Protein AF-0000000082333348 (afdb_homodimer)

Structure (mmCIF, N/CA/C/O backbone):
data_AF-0000000082333348-model_v1
#
loop_
_entity.id
_entity.type
_entity.pdbx_description
1 polymer 'Cell division protein ZapA'
#
loop_
_atom_site.group_PDB
_atom_site.id
_atom_site.type_symbol
_atom_site.label_atom_id
_atom_site.label_alt_id
_atom_site.label_comp_id
_atom_site.label_asym_id
_atom_site.label_entity_id
_atom_site.label_seq_id
_atom_site.pdbx_PDB_ins_code
_atom_site.Cartn_x
_atom_site.Cartn_y
_atom_site.Cartn_z
_atom_site.occupancy
_atom_site.B_iso_or_equiv
_atom_site.auth_seq_id
_atom_site.auth_comp_id
_atom_site.auth_asym_id
_atom_site.auth_atom_id
_atom_site.pdbx_PDB_model_num
ATOM 1 N N . MET A 1 1 ? -25.328 -3.969 0.619 1 61.03 1 MET A N 1
ATOM 2 C CA . MET A 1 1 ? -25.422 -4.824 -0.561 1 61.03 1 MET A CA 1
ATOM 3 C C . MET A 1 1 ? -24.375 -5.926 -0.531 1 61.03 1 MET A C 1
ATOM 5 O O . MET A 1 1 ? -23.266 -5.711 -0.06 1 61.03 1 MET A O 1
ATOM 9 N N . SER A 1 2 ? -24.703 -7.27 -0.723 1 81.94 2 SER A N 1
ATOM 10 C CA . SER A 1 2 ? -23.922 -8.469 -0.435 1 81.94 2 SER A CA 1
ATOM 11 C C . SER A 1 2 ? -22.828 -8.68 -1.469 1 81.94 2 SER A C 1
ATOM 13 O O . SER A 1 2 ? -22.922 -8.188 -2.594 1 81.94 2 SER A O 1
ATOM 15 N N . ALA A 1 3 ? -21.719 -9.219 -1.169 1 86.88 3 ALA A N 1
ATOM 16 C CA . ALA A 1 3 ? -20.609 -9.539 -2.078 1 86.88 3 ALA A CA 1
ATOM 17 C C . ALA A 1 3 ? -21.094 -10.461 -3.201 1 86.88 3 ALA A C 1
ATOM 19 O O . ALA A 1 3 ? -21.906 -11.359 -2.975 1 86.88 3 ALA A O 1
ATOM 20 N N . GLN A 1 4 ? -20.875 -10.023 -4.465 1 91.19 4 GLN A N 1
ATOM 21 C CA . GLN A 1 4 ? -21.188 -10.828 -5.645 1 91.19 4 GLN A CA 1
ATOM 22 C C . GLN A 1 4 ? -19.922 -11.281 -6.355 1 91.19 4 GLN A C 1
ATOM 24 O O . GLN A 1 4 ? -18.906 -10.578 -6.34 1 91.19 4 GLN A O 1
ATOM 29 N N . PRO A 1 5 ? -20.094 -12.398 -7.016 1 93.56 5 PRO A N 1
ATOM 30 C CA . PRO A 1 5 ? -18.922 -12.891 -7.746 1 93.56 5 PRO A CA 1
ATOM 31 C C . PRO A 1 5 ? -18.594 -12.047 -8.977 1 93.56 5 PRO A C 1
ATOM 33 O O . PRO A 1 5 ? -19.5 -11.664 -9.727 1 93.56 5 PRO A O 1
ATOM 36 N N . VAL A 1 6 ? -17.375 -11.75 -9.18 1 94.94 6 VAL A N 1
ATOM 37 C CA . VAL A 1 6 ? -16.875 -11 -10.328 1 94.94 6 VAL A CA 1
ATOM 38 C C . VAL A 1 6 ? -15.758 -11.789 -11.016 1 94.94 6 VAL A C 1
ATOM 40 O O . VAL A 1 6 ? -14.805 -12.227 -10.367 1 94.94 6 VAL A O 1
ATOM 43 N N . ASP A 1 7 ? -15.875 -11.953 -12.328 1 94.56 7 ASP A N 1
ATOM 44 C CA . ASP A 1 7 ? -14.852 -12.633 -13.117 1 94.56 7 ASP A CA 1
ATOM 45 C C . ASP A 1 7 ? -13.828 -11.641 -13.656 1 94.56 7 ASP A C 1
ATOM 47 O O . ASP A 1 7 ? -14.188 -10.641 -14.289 1 94.56 7 ASP A O 1
ATOM 51 N N . LEU A 1 8 ? -12.547 -11.992 -13.453 1 95.69 8 LEU A N 1
ATOM 52 C CA . LEU A 1 8 ? -11.461 -11.133 -13.906 1 95.69 8 LEU A CA 1
ATOM 53 C C . LEU A 1 8 ? -10.453 -11.914 -14.75 1 95.69 8 LEU A C 1
ATOM 55 O O . LEU A 1 8 ? -10.273 -13.117 -14.547 1 95.69 8 LEU A O 1
ATOM 59 N N . GLN A 1 9 ? -9.945 -11.172 -15.727 1 95.88 9 GLN A N 1
ATOM 60 C CA . GLN A 1 9 ? -8.805 -11.672 -16.484 1 95.88 9 GLN A CA 1
ATOM 61 C C . GLN A 1 9 ? -7.547 -10.859 -16.156 1 95.88 9 GLN A C 1
ATOM 63 O O . GLN A 1 9 ? -7.477 -9.664 -16.453 1 95.88 9 GLN A O 1
ATOM 68 N N . ILE A 1 10 ? -6.613 -11.531 -15.625 1 97.12 10 ILE A N 1
ATOM 69 C CA . ILE A 1 10 ? -5.379 -10.844 -15.273 1 97.12 10 ILE A CA 1
ATOM 70 C C . ILE A 1 10 ? -4.18 -11.633 -15.789 1 97.12 10 ILE A C 1
ATOM 72 O O . ILE A 1 10 ? -3.975 -12.789 -15.398 1 97.12 10 ILE A O 1
ATOM 76 N N . PHE A 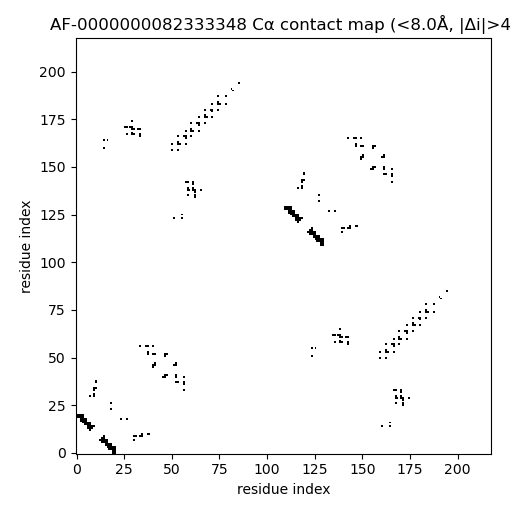1 11 ? -3.359 -11.008 -16.578 1 97.31 11 PHE A N 1
ATOM 77 C CA . PHE A 1 11 ? -2.125 -11.57 -17.109 1 97.31 11 PHE A CA 1
ATOM 78 C C . PHE A 1 11 ? -2.379 -12.945 -17.719 1 97.31 11 PHE A C 1
ATOM 80 O O . PHE A 1 11 ? -1.645 -13.898 -17.453 1 97.31 11 PHE A O 1
ATOM 87 N N . GLY A 1 12 ? -3.48 -13.031 -18.375 1 94.88 12 GLY A N 1
ATOM 88 C CA . GLY A 1 12 ? -3.838 -14.234 -19.109 1 94.88 12 GLY A CA 1
ATOM 89 C C . GLY A 1 12 ? -4.512 -15.281 -18.234 1 94.88 12 GLY A C 1
ATOM 90 O O . GLY A 1 12 ? -4.801 -16.391 -18.703 1 94.88 12 GLY A O 1
ATOM 91 N N . ARG A 1 13 ? -4.777 -14.883 -16.969 1 95.5 13 ARG A N 1
ATOM 92 C CA . ARG A 1 13 ? -5.434 -15.812 -16.062 1 95.5 13 ARG A CA 1
ATOM 93 C C . ARG A 1 13 ? -6.836 -15.328 -15.703 1 95.5 13 ARG A C 1
ATOM 95 O O . ARG A 1 13 ? -7.062 -14.133 -15.523 1 95.5 13 ARG A O 1
ATOM 102 N N . SER A 1 14 ? -7.699 -16.344 -15.578 1 94.81 14 SER A N 1
ATOM 103 C CA . SER A 1 14 ? -9.062 -16.031 -15.164 1 94.81 14 SER A CA 1
ATOM 104 C C . SER A 1 14 ? -9.25 -16.25 -13.664 1 94.81 14 SER A C 1
ATOM 106 O O . SER A 1 14 ? -8.906 -17.312 -13.141 1 94.81 14 SER A O 1
ATOM 108 N N . LEU A 1 15 ? -9.836 -15.234 -13.008 1 94.38 15 LEU A N 1
ATOM 109 C CA . LEU A 1 15 ? -10.07 -15.258 -11.57 1 94.38 15 LEU A CA 1
ATOM 110 C C . LEU A 1 15 ? -11.508 -14.867 -11.242 1 94.38 15 LEU A C 1
ATOM 112 O O . LEU A 1 15 ? -12.07 -13.977 -11.883 1 94.38 15 LEU A O 1
ATOM 116 N N . ARG A 1 16 ? -12.055 -15.555 -10.305 1 92.5 16 ARG A N 1
ATOM 117 C CA . ARG A 1 16 ? -13.359 -15.188 -9.773 1 92.5 16 ARG A CA 1
ATOM 118 C C . ARG A 1 16 ? -13.25 -14.695 -8.336 1 92.5 16 ARG A C 1
ATOM 120 O O . ARG A 1 16 ? -12.734 -15.414 -7.473 1 92.5 16 ARG A O 1
ATOM 127 N N . VAL A 1 17 ? -13.672 -13.492 -8.047 1 93.69 17 VAL A N 1
ATOM 128 C CA . VAL A 1 17 ? -13.539 -12.891 -6.727 1 93.69 17 VAL A CA 1
ATOM 129 C C . VAL A 1 17 ? -14.883 -12.305 -6.293 1 93.69 17 VAL A C 1
ATOM 131 O O . VAL A 1 17 ? -15.609 -11.734 -7.109 1 93.69 17 VAL A O 1
ATOM 134 N N . ASN A 1 18 ? -15.258 -12.492 -5.031 1 92.69 18 ASN A N 1
ATOM 135 C CA . ASN A 1 18 ? -16.453 -11.867 -4.488 1 92.69 18 ASN A CA 1
ATOM 136 C C . ASN A 1 18 ? -16.203 -10.422 -4.066 1 92.69 18 ASN A C 1
ATOM 138 O O . ASN A 1 18 ? -15.258 -10.141 -3.342 1 92.69 18 ASN A O 1
ATOM 142 N N . CYS A 1 19 ? -17.016 -9.508 -4.543 1 94 19 CYS A N 1
ATOM 143 C CA . CYS A 1 19 ? -16.812 -8.094 -4.266 1 94 19 CYS A CA 1
ATOM 144 C C . CYS A 1 19 ? -18.141 -7.363 -4.152 1 94 19 CYS A C 1
ATOM 146 O O . CYS A 1 19 ? -19.047 -7.582 -4.961 1 94 19 CYS A O 1
ATOM 148 N N . PRO A 1 20 ? -18.281 -6.566 -3.121 1 92.81 20 PRO A N 1
ATOM 149 C CA . PRO A 1 20 ? -19.469 -5.703 -3.096 1 92.81 20 PRO A CA 1
ATOM 150 C C . PRO A 1 20 ? -19.562 -4.789 -4.316 1 92.81 20 PRO A C 1
ATOM 152 O O . PRO A 1 20 ? -18.531 -4.316 -4.812 1 92.81 20 PRO A O 1
ATOM 155 N N . PRO A 1 21 ? -20.797 -4.512 -4.754 1 92.5 21 PRO A N 1
ATOM 156 C CA . PRO A 1 21 ? -20.969 -3.697 -5.957 1 92.5 21 PRO A CA 1
ATOM 157 C C . PRO A 1 21 ? -20.297 -2.33 -5.852 1 92.5 21 PRO A C 1
ATOM 159 O O . PRO A 1 21 ? -19.781 -1.817 -6.84 1 92.5 21 PRO A O 1
ATOM 162 N N . GLU A 1 22 ? -20.234 -1.805 -4.73 1 93.38 22 GLU A N 1
ATOM 163 C CA . GLU A 1 22 ? -19.688 -0.468 -4.531 1 93.38 22 GLU A CA 1
ATOM 164 C C . GLU A 1 22 ? -18.156 -0.477 -4.633 1 93.38 22 GLU A C 1
ATOM 166 O O . GLU A 1 22 ? -17.531 0.579 -4.75 1 93.38 22 GLU A O 1
ATOM 171 N N . GLN A 1 23 ? -17.531 -1.644 -4.637 1 93.5 23 GLN A N 1
ATOM 172 C CA . GLN A 1 23 ? -16.062 -1.754 -4.676 1 93.5 23 GLN A CA 1
ATOM 173 C C . GLN A 1 23 ? -15.594 -2.285 -6.023 1 93.5 23 GLN A C 1
ATOM 175 O O . GLN A 1 23 ? -14.398 -2.525 -6.211 1 93.5 23 GLN A O 1
ATOM 180 N N . GLN A 1 24 ? -16.453 -2.422 -6.926 1 94.38 24 GLN A N 1
ATOM 181 C CA . GLN A 1 24 ? -16.109 -3.049 -8.195 1 94.38 24 GLN A CA 1
ATOM 182 C C . GLN A 1 24 ? -15.109 -2.193 -8.977 1 94.38 24 GLN 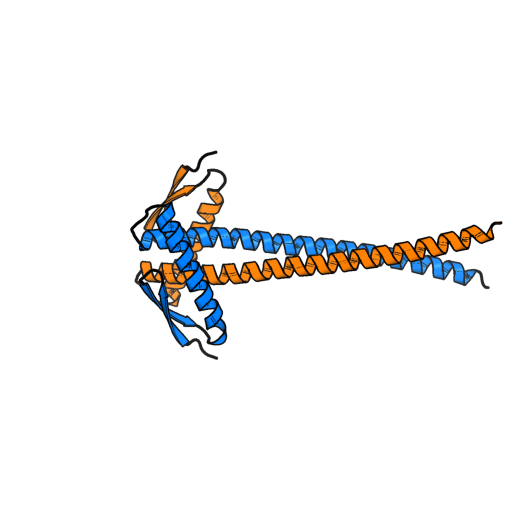A C 1
ATOM 184 O O . GLN A 1 24 ? -14.188 -2.721 -9.602 1 94.38 24 GLN A O 1
ATOM 189 N N . ASP A 1 25 ? -15.312 -0.914 -8.992 1 95.75 25 ASP A N 1
ATOM 190 C CA . ASP A 1 25 ? -14.375 -0.028 -9.68 1 95.75 25 ASP A CA 1
ATOM 191 C C . ASP A 1 25 ? -12.977 -0.132 -9.078 1 95.75 25 ASP A C 1
ATOM 193 O O . ASP A 1 25 ? -11.984 -0.182 -9.812 1 95.75 25 ASP A O 1
ATOM 197 N N . ALA A 1 26 ? -12.938 -0.138 -7.785 1 96.31 26 ALA A N 1
ATOM 198 C CA . ALA A 1 26 ? -11.656 -0.27 -7.09 1 96.31 26 ALA A CA 1
ATOM 199 C C . ALA A 1 26 ? -10.984 -1.598 -7.426 1 96.31 26 ALA A C 1
ATOM 201 O O . ALA A 1 26 ? -9.766 -1.655 -7.598 1 96.31 26 ALA A O 1
ATOM 202 N N . LEU A 1 27 ? -11.797 -2.588 -7.531 1 96.69 27 LEU A N 1
ATOM 203 C CA . LEU A 1 27 ? -11.281 -3.902 -7.902 1 96.69 27 LEU A CA 1
ATOM 204 C C . LEU A 1 27 ? -10.695 -3.879 -9.305 1 96.69 27 LEU A C 1
ATOM 206 O O . LEU A 1 27 ? -9.609 -4.426 -9.539 1 96.69 27 LEU A O 1
ATOM 210 N N . ASN A 1 28 ? -11.367 -3.277 -10.195 1 96.69 28 ASN A N 1
ATOM 211 C CA . ASN A 1 28 ? -10.883 -3.18 -11.57 1 96.69 28 ASN A CA 1
ATOM 212 C C . ASN A 1 28 ? -9.586 -2.389 -11.648 1 96.69 28 ASN A C 1
ATOM 214 O O . ASN A 1 28 ? -8.68 -2.748 -12.414 1 96.69 28 ASN A O 1
ATOM 218 N N . LEU A 1 29 ? -9.484 -1.391 -10.922 1 97.56 29 LEU A N 1
ATOM 219 C CA . LEU A 1 29 ? -8.266 -0.592 -10.883 1 97.56 29 LEU A CA 1
ATOM 220 C C . LEU A 1 29 ? -7.098 -1.407 -10.336 1 97.56 29 LEU A C 1
ATOM 222 O O . LEU A 1 29 ? -5.984 -1.326 -10.852 1 97.56 29 LEU A O 1
ATOM 226 N N . ALA A 1 30 ? -7.379 -2.141 -9.289 1 98.25 30 ALA A N 1
ATOM 227 C CA . ALA A 1 30 ? -6.359 -3.02 -8.719 1 98.25 30 ALA A CA 1
ATOM 228 C C . ALA A 1 30 ? -5.887 -4.047 -9.742 1 98.25 30 ALA A C 1
ATOM 230 O O . ALA A 1 30 ? -4.688 -4.32 -9.852 1 98.25 30 ALA A O 1
ATOM 231 N N . ALA A 1 31 ? -6.832 -4.574 -10.484 1 98.38 31 ALA A N 1
ATOM 232 C CA . ALA A 1 31 ? -6.512 -5.555 -11.523 1 98.38 31 ALA A CA 1
ATOM 233 C C . ALA A 1 31 ? -5.629 -4.941 -12.602 1 98.38 31 ALA A C 1
ATOM 235 O O . ALA A 1 31 ? -4.668 -5.566 -13.062 1 98.38 31 ALA A O 1
ATOM 236 N N . GLU A 1 32 ? -5.973 -3.791 -12.992 1 98.06 32 GLU A N 1
ATOM 237 C CA . GLU A 1 32 ? -5.184 -3.082 -13.992 1 98.06 32 GLU A CA 1
ATOM 238 C C . GLU A 1 32 ? -3.771 -2.803 -13.484 1 98.06 32 GLU A C 1
ATOM 240 O O . GLU A 1 32 ? -2.795 -2.984 -14.219 1 98.06 32 GLU A O 1
ATOM 245 N N . ASP A 1 33 ? -3.689 -2.365 -12.312 1 98.75 33 ASP A N 1
ATOM 246 C CA . ASP A 1 33 ? -2.389 -2.113 -11.703 1 98.75 33 ASP A CA 1
ATOM 247 C C . ASP A 1 33 ? -1.538 -3.381 -11.672 1 98.75 33 ASP A C 1
ATOM 249 O O . ASP A 1 33 ? -0.381 -3.369 -12.094 1 98.75 33 ASP A O 1
ATOM 253 N N . LEU A 1 34 ? -2.137 -4.43 -11.188 1 98.75 34 LEU A N 1
ATOM 254 C CA . LEU A 1 34 ? -1.419 -5.695 -11.102 1 98.75 34 LEU A CA 1
ATOM 255 C C . LEU A 1 34 ? -0.971 -6.164 -12.477 1 98.75 34 LEU A C 1
ATOM 257 O O . LEU A 1 34 ? 0.167 -6.605 -12.648 1 98.75 34 LEU A O 1
ATOM 261 N N . ASN A 1 35 ? -1.835 -6.062 -13.461 1 98.56 35 ASN A N 1
ATOM 262 C CA . ASN A 1 35 ? -1.491 -6.441 -14.828 1 98.56 35 ASN A CA 1
ATOM 263 C C . ASN A 1 35 ? -0.273 -5.676 -15.328 1 98.56 35 ASN A C 1
ATOM 265 O O . ASN A 1 35 ? 0.649 -6.27 -15.891 1 98.56 35 ASN A O 1
ATOM 269 N N . GLN A 1 36 ? -0.287 -4.426 -15.117 1 98.44 36 GLN A N 1
ATOM 270 C CA . GLN A 1 36 ? 0.818 -3.576 -15.547 1 98.44 36 GLN A CA 1
ATOM 271 C C . GLN A 1 36 ? 2.111 -3.949 -14.828 1 98.44 36 GLN A C 1
ATOM 273 O O . GLN A 1 36 ? 3.174 -4.023 -15.453 1 98.44 36 GLN A O 1
ATOM 278 N N . ARG A 1 37 ? 2.037 -4.18 -13.562 1 98.38 37 ARG A N 1
ATOM 279 C CA . ARG A 1 37 ? 3.203 -4.559 -12.773 1 98.38 37 ARG A CA 1
ATOM 280 C C . ARG A 1 37 ? 3.795 -5.875 -13.266 1 98.38 37 ARG A C 1
ATOM 282 O O . ARG A 1 37 ? 5.016 -6.02 -13.352 1 98.38 37 ARG A O 1
ATOM 289 N N . LEU A 1 38 ? 2.9 -6.77 -13.516 1 98.5 38 LEU A N 1
ATOM 290 C CA . LEU A 1 38 ? 3.363 -8.07 -13.992 1 98.5 38 LEU A CA 1
ATOM 291 C C . LEU A 1 38 ? 4.039 -7.938 -15.352 1 98.5 38 LEU A C 1
ATOM 293 O O . LEU A 1 38 ? 5.082 -8.555 -15.594 1 98.5 38 LEU A O 1
ATOM 297 N N . GLN A 1 39 ? 3.473 -7.16 -16.234 1 97.69 39 GLN A N 1
ATOM 298 C CA . GLN A 1 39 ? 4.07 -6.922 -17.547 1 97.69 39 GLN A CA 1
ATOM 299 C C . GLN A 1 39 ? 5.449 -6.285 -17.406 1 97.69 39 GLN A C 1
ATOM 301 O O . GLN A 1 39 ? 6.418 -6.754 -18.016 1 97.69 39 GLN A O 1
ATOM 306 N N . ASP A 1 40 ? 5.566 -5.277 -16.656 1 98 40 ASP A N 1
ATOM 307 C CA . ASP A 1 40 ? 6.836 -4.59 -16.438 1 98 40 ASP A CA 1
ATOM 308 C C . ASP A 1 40 ? 7.879 -5.531 -15.836 1 98 40 ASP A C 1
ATOM 310 O O . ASP A 1 40 ? 9.039 -5.531 -16.25 1 98 40 ASP A O 1
ATOM 314 N N . LEU A 1 41 ? 7.41 -6.234 -14.797 1 97.38 41 LEU A N 1
ATOM 315 C CA . LEU A 1 41 ? 8.297 -7.156 -14.094 1 97.38 41 LEU A CA 1
ATOM 316 C C . LEU A 1 41 ? 8.812 -8.234 -15.047 1 97.38 41 LEU A C 1
ATOM 318 O O . LEU A 1 41 ? 9.984 -8.617 -14.977 1 97.38 41 LEU A O 1
ATOM 322 N N . LYS A 1 42 ? 7.938 -8.75 -15.875 1 97 42 LYS A N 1
ATOM 323 C CA . LYS A 1 42 ? 8.336 -9.758 -16.859 1 97 42 LYS A CA 1
ATOM 324 C C . LYS A 1 42 ? 9.438 -9.234 -17.766 1 97 42 LYS A C 1
ATOM 326 O O . LYS A 1 42 ? 10.43 -9.922 -18.016 1 97 42 LYS A O 1
ATOM 331 N N . VAL A 1 43 ? 9.258 -8.031 -18.281 1 96.25 43 VAL A N 1
ATOM 332 C CA . VAL A 1 43 ? 10.219 -7.414 -19.188 1 96.25 43 VAL A CA 1
ATOM 333 C C . VAL A 1 43 ? 11.547 -7.195 -18.469 1 96.25 43 VAL A C 1
ATOM 335 O O . VAL A 1 43 ? 12.617 -7.488 -19.016 1 96.25 43 VAL A O 1
ATOM 338 N N . ARG A 1 44 ? 11.516 -6.816 -17.312 1 94.19 44 ARG A N 1
ATOM 339 C CA . ARG A 1 44 ? 12.703 -6.43 -16.562 1 94.19 44 ARG A CA 1
ATOM 340 C C . ARG A 1 44 ? 13.477 -7.66 -16.078 1 94.19 44 ARG A C 1
ATOM 342 O O . ARG A 1 44 ? 14.703 -7.652 -16.047 1 94.19 44 ARG A O 1
ATOM 349 N N . THR A 1 45 ? 12.812 -8.672 -15.656 1 92.56 45 THR A N 1
ATOM 350 C CA . THR A 1 45 ? 13.461 -9.789 -14.984 1 92.56 45 THR A CA 1
ATOM 351 C C . THR A 1 45 ? 13.609 -10.977 -15.922 1 92.56 45 THR A C 1
ATOM 353 O O . THR A 1 45 ? 14.398 -11.891 -15.664 1 92.56 45 THR A O 1
ATOM 356 N N . ARG A 1 46 ? 12.82 -11.109 -17.016 1 91.19 46 ARG A N 1
ATOM 357 C CA . ARG A 1 46 ? 12.781 -12.195 -17.984 1 91.19 46 ARG A CA 1
ATOM 358 C C . ARG A 1 46 ? 12.297 -13.492 -17.344 1 91.19 46 ARG A C 1
ATOM 360 O O . ARG A 1 46 ? 12.57 -14.586 -17.844 1 91.19 46 ARG A O 1
ATOM 367 N N . VAL A 1 47 ? 11.711 -13.32 -16.141 1 92.81 47 VAL A N 1
ATOM 368 C CA . VAL A 1 47 ? 11.047 -14.453 -15.508 1 92.81 47 VAL A CA 1
ATOM 369 C C . VAL A 1 47 ? 9.867 -14.906 -16.359 1 92.81 47 VAL A C 1
ATOM 371 O O . VAL A 1 47 ? 9.016 -14.094 -16.734 1 92.81 47 VAL A O 1
ATOM 374 N N . THR A 1 48 ? 9.828 -16.203 -16.641 1 91.19 48 THR A N 1
ATOM 375 C CA . THR A 1 48 ? 8.789 -16.688 -17.562 1 91.19 48 THR A CA 1
ATOM 376 C C . THR A 1 48 ? 7.723 -17.469 -16.797 1 91.19 48 THR A C 1
ATOM 378 O O . THR A 1 48 ? 6.574 -17.547 -17.234 1 91.19 48 THR A O 1
ATOM 381 N N . ASN A 1 49 ? 8.078 -18 -15.688 1 94.75 49 ASN A N 1
ATOM 382 C CA . ASN A 1 49 ? 7.105 -18.688 -14.852 1 94.75 49 ASN A CA 1
ATOM 383 C C . ASN A 1 49 ? 6.121 -17.719 -14.211 1 94.75 49 ASN A C 1
ATOM 385 O O . ASN A 1 49 ? 6.512 -16.875 -13.398 1 94.75 49 ASN A O 1
ATOM 389 N N . THR A 1 50 ? 4.879 -17.812 -14.547 1 96 50 THR A N 1
ATOM 390 C CA . THR A 1 50 ? 3.859 -16.859 -14.125 1 96 50 THR A CA 1
ATOM 391 C C . THR A 1 50 ? 3.688 -16.891 -12.609 1 96 50 THR A C 1
ATOM 393 O O . THR A 1 50 ? 3.547 -15.836 -11.977 1 96 50 THR A O 1
ATOM 396 N N . GLU A 1 51 ? 3.637 -18.078 -12.047 1 96.31 51 GLU A N 1
ATOM 397 C CA . GLU A 1 51 ? 3.494 -18.188 -10.602 1 96.31 51 GLU A CA 1
ATOM 398 C C . GLU A 1 51 ? 4.609 -17.438 -9.875 1 96.31 51 GLU A C 1
ATOM 400 O O . GLU A 1 51 ? 4.348 -16.688 -8.938 1 96.31 51 GLU A O 1
ATOM 405 N N . GLN A 1 52 ? 5.84 -17.672 -10.328 1 96.12 52 GLN A N 1
ATOM 406 C CA . GLN A 1 52 ? 6.977 -16.984 -9.734 1 96.12 52 GLN A CA 1
ATOM 407 C C . GLN A 1 52 ? 6.863 -15.469 -9.922 1 96.12 52 GLN A C 1
ATOM 409 O O . GLN A 1 52 ? 7.133 -14.695 -9.008 1 96.12 52 GLN A O 1
ATOM 414 N N . LEU A 1 53 ? 6.473 -15.102 -11.094 1 97.38 53 LEU A N 1
ATOM 415 C CA . LEU A 1 53 ? 6.32 -13.688 -11.43 1 97.38 53 LEU A CA 1
ATOM 416 C C . LEU A 1 53 ? 5.332 -13.008 -10.492 1 97.38 53 LEU A C 1
ATOM 418 O O . LEU A 1 53 ? 5.598 -11.914 -9.984 1 97.38 53 LEU A O 1
ATOM 422 N N . VAL A 1 54 ? 4.188 -13.617 -10.258 1 98.38 54 VAL A N 1
ATOM 423 C CA . VAL A 1 54 ? 3.152 -13 -9.438 1 98.38 54 VAL A CA 1
ATOM 424 C C . VAL A 1 54 ? 3.605 -12.961 -7.98 1 98.38 54 VAL A C 1
ATOM 426 O O . VAL A 1 54 ? 3.289 -12.016 -7.25 1 98.38 54 VAL A O 1
ATOM 429 N N . PHE A 1 55 ? 4.379 -13.93 -7.512 1 98.38 55 PHE A N 1
ATOM 430 C CA . PHE A 1 55 ? 4.945 -13.891 -6.168 1 98.38 55 PHE A CA 1
ATOM 431 C C . PHE A 1 55 ? 5.852 -12.672 -6.004 1 98.38 55 PHE A C 1
ATOM 433 O O . PHE A 1 55 ? 5.762 -11.961 -5 1 98.38 55 PHE A O 1
ATOM 440 N N . ILE A 1 56 ? 6.672 -12.469 -6.957 1 97.69 56 ILE A N 1
ATOM 441 C CA . ILE A 1 56 ? 7.613 -11.359 -6.883 1 97.69 56 ILE A CA 1
ATOM 442 C C . ILE A 1 56 ? 6.855 -10.031 -6.887 1 97.69 56 ILE A C 1
ATOM 444 O O . ILE A 1 56 ? 7.164 -9.125 -6.109 1 97.69 56 ILE A O 1
ATOM 448 N N . ALA A 1 57 ? 5.863 -9.938 -7.734 1 98.38 57 ALA A N 1
ATOM 449 C CA . ALA A 1 57 ? 5.047 -8.727 -7.773 1 98.38 57 ALA A CA 1
ATOM 450 C C . ALA A 1 57 ? 4.359 -8.492 -6.434 1 98.38 57 ALA A C 1
ATOM 452 O O . ALA A 1 57 ? 4.359 -7.367 -5.922 1 98.38 57 ALA A O 1
ATOM 453 N N . ALA A 1 58 ? 3.77 -9.523 -5.922 1 98.75 58 ALA A N 1
ATOM 454 C CA . ALA A 1 58 ? 3.074 -9.422 -4.641 1 98.75 58 ALA A CA 1
ATOM 455 C C . ALA A 1 58 ? 4.023 -8.977 -3.533 1 98.75 58 ALA A C 1
ATOM 457 O O . ALA A 1 58 ? 3.666 -8.141 -2.699 1 98.75 58 ALA A O 1
ATOM 458 N N . LEU A 1 59 ? 5.207 -9.531 -3.537 1 97.94 59 LEU A N 1
ATOM 459 C CA . LEU A 1 59 ? 6.23 -9.141 -2.576 1 97.94 59 LEU A CA 1
ATOM 460 C C . LEU A 1 59 ? 6.543 -7.652 -2.693 1 97.94 59 LEU A C 1
ATOM 462 O O . LEU A 1 59 ? 6.609 -6.945 -1.684 1 97.94 59 LEU A O 1
ATOM 466 N N . ASN A 1 60 ? 6.75 -7.238 -3.881 1 97.5 60 ASN A N 1
ATOM 467 C CA . ASN A 1 60 ? 7.047 -5.832 -4.137 1 97.5 60 ASN A CA 1
ATOM 468 C C . ASN A 1 60 ? 5.914 -4.926 -3.664 1 97.5 60 ASN A C 1
ATOM 470 O O . ASN A 1 60 ? 6.16 -3.873 -3.074 1 97.5 60 ASN A O 1
ATOM 474 N N . ILE A 1 61 ? 4.738 -5.363 -3.943 1 98.75 61 ILE A N 1
ATOM 475 C CA . ILE A 1 61 ? 3.584 -4.559 -3.557 1 98.75 61 ILE A CA 1
ATOM 476 C C . ILE A 1 61 ? 3.475 -4.508 -2.035 1 98.75 61 ILE A C 1
ATOM 478 O O . ILE A 1 61 ? 3.146 -3.467 -1.465 1 98.75 61 ILE A O 1
ATOM 482 N N . CYS A 1 62 ? 3.695 -5.617 -1.348 1 98.75 62 CYS A N 1
ATOM 483 C CA . CYS A 1 62 ? 3.742 -5.625 0.111 1 98.75 62 CYS A CA 1
ATOM 484 C C . CYS A 1 62 ? 4.754 -4.609 0.627 1 98.75 62 CYS A C 1
ATOM 486 O O . CYS A 1 62 ? 4.473 -3.873 1.575 1 98.75 62 CYS A O 1
ATOM 488 N N . HIS A 1 63 ? 5.883 -4.625 0.03 1 97.94 63 HIS A N 1
ATOM 489 C CA . HIS A 1 63 ? 6.93 -3.686 0.415 1 97.94 63 HIS A CA 1
ATOM 490 C C . HIS A 1 63 ? 6.473 -2.242 0.224 1 97.94 63 HIS A C 1
ATOM 492 O O . HIS A 1 63 ? 6.645 -1.41 1.117 1 97.94 63 HIS A O 1
ATOM 498 N N . GLU A 1 64 ? 5.914 -1.935 -0.889 1 98.12 64 GLU A N 1
ATOM 499 C CA . GLU A 1 64 ? 5.41 -0.597 -1.193 1 98.12 64 GLU A CA 1
ATOM 500 C C . GLU A 1 64 ? 4.309 -0.187 -0.22 1 98.12 64 GLU A C 1
ATOM 502 O O . GLU A 1 64 ? 4.262 0.963 0.223 1 98.12 64 GLU A O 1
ATOM 507 N N . LEU A 1 65 ? 3.428 -1.092 0.048 1 98.75 65 LEU A N 1
ATOM 508 C CA . LEU A 1 65 ? 2.35 -0.826 0.994 1 98.75 65 LEU A CA 1
ATOM 509 C C . LEU A 1 65 ? 2.906 -0.48 2.371 1 98.75 65 LEU A C 1
ATOM 511 O O . LEU A 1 65 ? 2.449 0.47 3.01 1 98.75 65 LEU A O 1
ATOM 515 N N . ALA A 1 66 ? 3.91 -1.255 2.822 1 98.19 66 ALA A N 1
ATOM 516 C CA . ALA A 1 66 ? 4.551 -0.984 4.105 1 98.19 66 ALA A CA 1
ATOM 517 C C . ALA A 1 66 ? 5.168 0.411 4.129 1 98.19 66 ALA A C 1
ATOM 519 O O . ALA A 1 66 ? 5.016 1.15 5.102 1 98.19 66 ALA A O 1
ATOM 520 N N . GLN A 1 67 ? 5.832 0.752 3.078 1 97.56 67 GLN A N 1
ATOM 521 C CA . GLN A 1 67 ? 6.438 2.074 2.977 1 97.56 67 GLN A CA 1
ATOM 522 C C . GLN A 1 67 ? 5.379 3.172 2.998 1 97.56 67 GLN A C 1
ATOM 524 O O . GLN A 1 67 ? 5.562 4.207 3.643 1 97.56 67 GLN A O 1
ATOM 529 N N . GLU A 1 68 ? 4.285 2.9 2.252 1 98.06 68 GLU A N 1
ATOM 530 C CA . GLU A 1 68 ? 3.215 3.891 2.191 1 98.06 68 GLU A CA 1
ATOM 531 C C . GLU A 1 68 ? 2.572 4.094 3.561 1 98.06 68 GLU A C 1
ATOM 533 O O . GLU A 1 68 ? 2.215 5.215 3.926 1 98.06 68 GLU A O 1
ATOM 538 N N . LYS A 1 69 ? 2.438 3.029 4.309 1 97.75 69 LYS A N 1
ATOM 539 C CA . LYS A 1 69 ? 1.88 3.113 5.656 1 97.75 69 LYS A CA 1
ATOM 540 C C . LYS A 1 69 ? 2.775 3.941 6.574 1 97.75 69 LYS A C 1
ATOM 542 O O . LYS A 1 69 ? 2.283 4.695 7.414 1 97.75 69 LYS A O 1
ATOM 547 N N . VAL A 1 70 ? 4.055 3.775 6.418 1 96.56 70 VAL A N 1
ATOM 548 C CA . VAL A 1 70 ? 5.004 4.57 7.188 1 96.56 70 VAL A CA 1
ATOM 549 C C . VAL A 1 70 ? 4.828 6.051 6.855 1 96.56 70 VAL A C 1
ATOM 551 O O . VAL A 1 70 ? 4.801 6.895 7.754 1 96.56 70 VAL A O 1
ATOM 554 N N . LYS A 1 71 ? 4.734 6.395 5.562 1 95.69 71 LYS A N 1
ATOM 555 C CA . LYS A 1 71 ? 4.516 7.773 5.133 1 95.69 71 LYS A CA 1
ATOM 556 C C . LYS A 1 71 ? 3.242 8.344 5.75 1 95.69 71 LYS A C 1
ATOM 558 O O . LYS A 1 71 ? 3.236 9.477 6.238 1 95.69 71 LYS A O 1
ATOM 563 N N . THR A 1 72 ? 2.207 7.547 5.637 1 95.81 72 THR A N 1
ATOM 564 C CA . THR A 1 72 ? 0.922 7.969 6.184 1 95.81 72 THR A CA 1
ATOM 565 C C . THR A 1 72 ? 1.043 8.281 7.672 1 95.81 72 THR A C 1
ATOM 567 O O . THR A 1 72 ? 0.524 9.289 8.141 1 95.81 72 THR A O 1
ATOM 570 N N . ARG A 1 73 ? 1.704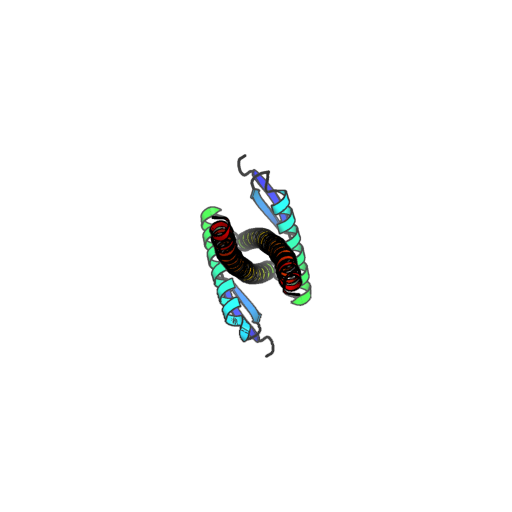 7.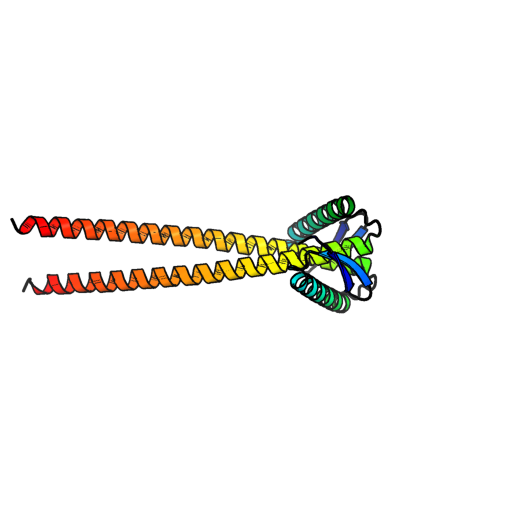426 8.398 1 94.81 73 ARG A N 1
ATOM 571 C CA . ARG A 1 73 ? 1.896 7.621 9.828 1 94.81 73 ARG A CA 1
ATOM 572 C C . ARG A 1 73 ? 2.734 8.867 10.102 1 94.81 73 ARG A C 1
ATOM 574 O O . ARG A 1 73 ? 2.438 9.633 11.023 1 94.81 73 ARG A O 1
ATOM 581 N N . ASP A 1 74 ? 3.771 9.047 9.336 1 94.62 74 ASP A N 1
ATOM 582 C CA . ASP A 1 74 ? 4.633 10.211 9.5 1 94.62 74 ASP A CA 1
ATOM 583 C C . ASP A 1 74 ? 3.855 11.508 9.258 1 94.62 74 ASP A C 1
ATOM 585 O O . ASP A 1 74 ? 4 12.469 10.016 1 94.62 74 ASP A O 1
ATOM 589 N N . TYR A 1 75 ?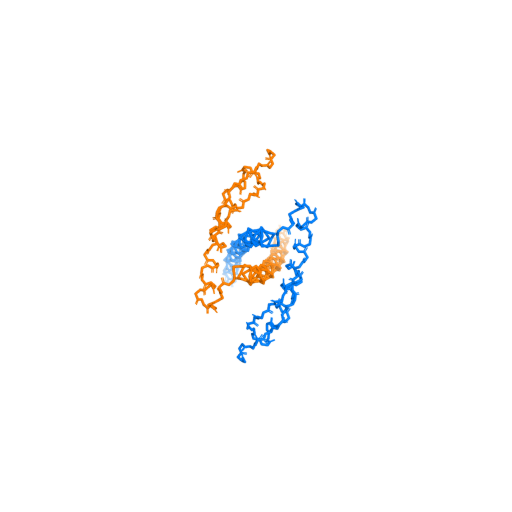 3.037 11.469 8.242 1 91.69 75 TYR A N 1
ATOM 590 C CA . TYR A 1 75 ? 2.242 12.656 7.941 1 91.69 75 TYR A CA 1
ATOM 591 C C . TYR A 1 75 ? 1.23 12.93 9.047 1 91.69 75 TYR A C 1
ATOM 593 O O . TYR A 1 75 ? 1.027 14.086 9.438 1 91.69 75 TYR A O 1
ATOM 601 N N . ALA A 1 76 ? 0.675 11.898 9.469 1 90.81 76 ALA A N 1
ATOM 602 C CA . ALA A 1 76 ? -0.293 12.047 10.555 1 90.81 76 ALA A CA 1
ATOM 603 C C . ALA A 1 76 ? 0.368 12.609 11.805 1 90.81 76 ALA A C 1
ATOM 605 O O . ALA A 1 76 ? -0.168 13.523 12.438 1 90.81 76 ALA A O 1
ATOM 606 N N . SER A 1 77 ? 1.491 12.141 12.18 1 93 77 SER A N 1
ATOM 607 C CA . SER A 1 77 ? 2.223 12.594 13.359 1 93 77 SER A CA 1
ATOM 608 C C . SER A 1 77 ? 2.666 14.047 13.211 1 93 77 SER A C 1
ATOM 610 O O . SER A 1 77 ? 2.551 14.828 14.156 1 93 77 SER A O 1
ATOM 612 N N . ASN A 1 78 ? 3.184 14.328 12.086 1 88.38 78 ASN A N 1
ATOM 613 C CA . ASN A 1 78 ? 3.607 15.695 11.828 1 88.38 78 ASN A CA 1
ATOM 614 C C . ASN A 1 78 ? 2.438 16.672 11.922 1 88.38 78 ASN A C 1
ATOM 616 O O . ASN A 1 78 ? 2.588 17.781 12.445 1 88.38 78 ASN A O 1
ATOM 620 N N . MET A 1 79 ? 1.353 16.297 11.359 1 86.25 79 MET A N 1
ATOM 621 C CA . MET A 1 79 ? 0.152 17.109 11.445 1 86.25 79 MET A CA 1
ATOM 622 C C . MET A 1 79 ? -0.252 17.344 12.891 1 86.25 79 MET A C 1
ATOM 624 O O . MET A 1 79 ? -0.598 18.469 13.273 1 86.25 79 MET A O 1
ATOM 628 N N . GLU A 1 80 ? -0.211 16.344 13.672 1 86.44 80 GLU A N 1
ATOM 629 C CA . GLU A 1 80 ? -0.548 16.453 15.086 1 86.44 80 GLU A CA 1
ATOM 630 C C . GLU A 1 80 ? 0.387 17.438 15.797 1 86.44 80 GLU A C 1
ATOM 632 O O . GLU A 1 80 ? -0.053 18.234 16.625 1 86.44 80 GLU A O 1
ATOM 637 N N . GLN A 1 81 ? 1.618 17.344 15.445 1 86.19 81 GLN A N 1
ATOM 638 C CA . GLN A 1 81 ? 2.605 18.234 16.047 1 86.19 81 GLN A CA 1
ATOM 639 C C . GLN A 1 81 ? 2.357 19.672 15.656 1 86.19 81 GLN A C 1
ATOM 641 O O . GLN A 1 81 ? 2.443 20.578 16.484 1 86.19 81 GLN A O 1
ATOM 646 N N . ARG A 1 82 ? 2.088 19.875 14.445 1 80.19 82 ARG A N 1
ATOM 647 C CA . ARG A 1 82 ? 1.844 21.234 13.961 1 80.19 82 ARG A CA 1
ATOM 648 C C . ARG A 1 82 ? 0.571 21.812 14.57 1 80.19 82 ARG A C 1
ATOM 650 O O . ARG A 1 82 ? 0.521 23 14.898 1 80.19 82 ARG A O 1
ATOM 657 N N . ILE A 1 83 ? -0.427 20.984 14.68 1 82.19 83 ILE A N 1
ATOM 658 C CA . ILE A 1 83 ? -1.683 21.406 15.297 1 82.19 83 ILE A CA 1
ATOM 659 C C . ILE A 1 83 ? -1.439 21.797 16.75 1 82.19 83 ILE A C 1
ATOM 661 O O . ILE A 1 83 ? -1.95 22.812 17.219 1 82.19 83 ILE A O 1
ATOM 665 N N . ARG A 1 84 ? -0.685 21.062 17.391 1 84.5 84 ARG A N 1
ATOM 666 C CA . ARG A 1 84 ? -0.362 21.375 18.781 1 84.5 84 ARG A CA 1
ATOM 667 C C . ARG A 1 84 ? 0.393 22.688 18.891 1 84.5 84 ARG A C 1
ATOM 669 O O . ARG A 1 84 ? 0.112 23.5 19.781 1 84.5 84 ARG A O 1
ATOM 676 N N . MET A 1 85 ? 1.295 22.859 18.031 1 77.88 85 MET A N 1
ATOM 677 C CA . MET A 1 85 ? 2.057 24.109 18.031 1 77.88 85 MET A CA 1
ATOM 678 C C . MET A 1 85 ? 1.144 25.297 17.781 1 77.88 85 MET A C 1
ATOM 680 O O . MET A 1 85 ? 1.281 26.344 18.438 1 77.88 85 MET A O 1
ATOM 684 N N . LEU A 1 86 ? 0.248 25.141 16.844 1 75.38 86 LEU A N 1
ATOM 685 C CA . LEU A 1 86 ? -0.71 26.203 16.531 1 75.38 86 LEU A CA 1
ATOM 686 C C . LEU A 1 86 ? -1.602 26.484 17.734 1 75.38 86 LEU A C 1
ATOM 688 O O . LEU A 1 86 ? -1.858 27.641 18.062 1 75.38 86 LEU A O 1
ATOM 692 N N . GLN A 1 87 ? -2.102 25.438 18.297 1 78.38 87 GLN A N 1
ATOM 693 C CA . GLN A 1 87 ? -2.941 25.578 19.469 1 78.38 87 GLN A CA 1
ATOM 694 C C . GLN A 1 87 ? -2.205 26.328 20.594 1 78.38 87 GLN A C 1
ATOM 696 O O . GLN A 1 87 ? -2.771 27.219 21.234 1 78.38 87 GLN A O 1
ATOM 701 N N . GLN A 1 88 ? -0.927 26 20.781 1 80.12 88 GLN A N 1
ATOM 702 C CA . GLN A 1 88 ? -0.118 26.656 21.797 1 80.12 88 GLN A CA 1
ATOM 703 C C . GLN A 1 88 ? 0.11 28.125 21.469 1 80.12 88 GLN A C 1
ATOM 705 O O . GLN A 1 88 ? 0.066 28.984 22.359 1 80.12 88 GLN A O 1
ATOM 710 N N . THR A 1 89 ? 0.363 28.391 20.234 1 72.88 89 THR A N 1
ATOM 711 C CA . THR A 1 89 ? 0.591 29.766 19.797 1 72.88 89 THR A CA 1
ATOM 712 C C . THR A 1 89 ? -0.665 30.609 20 1 72.88 89 THR A C 1
ATOM 714 O O . THR A 1 89 ? -0.586 31.75 20.453 1 72.88 89 THR A O 1
ATOM 717 N N . ILE A 1 90 ? -1.79 29.984 19.641 1 72.19 90 ILE A N 1
ATOM 718 C CA . ILE A 1 90 ? -3.076 30.656 19.781 1 72.19 90 ILE A CA 1
ATOM 719 C C . ILE A 1 90 ? -3.361 30.906 21.266 1 72.19 90 ILE A C 1
ATOM 721 O O . ILE A 1 90 ? -3.793 32 21.641 1 72.19 90 ILE A O 1
ATOM 725 N N . GLU A 1 91 ? -3.146 29.906 22.047 1 76.62 91 GLU A N 1
ATOM 726 C CA . GLU A 1 91 ? -3.355 30.047 23.484 1 76.62 91 GLU A CA 1
ATOM 727 C C . GLU A 1 91 ? -2.473 31.141 24.078 1 76.62 91 GLU A C 1
ATOM 729 O O . GLU A 1 91 ? -2.936 31.938 24.891 1 76.62 91 GLU A O 1
ATOM 734 N N . GLN A 1 92 ? -1.259 31.25 23.719 1 74.5 92 GLN A N 1
ATOM 735 C CA . GLN A 1 92 ? -0.323 32.25 24.188 1 74.5 92 GLN A CA 1
ATOM 736 C C . GLN A 1 92 ? -0.751 33.656 23.75 1 74.5 92 GLN A C 1
ATOM 738 O O . GLN A 1 92 ? -0.661 34.625 24.516 1 74.5 92 GLN A O 1
ATOM 743 N N . ALA A 1 93 ? -1.171 33.75 22.484 1 68.5 93 ALA A N 1
ATOM 744 C CA . ALA A 1 93 ? -1.621 35.031 21.969 1 68.5 93 ALA A CA 1
ATOM 745 C C . ALA A 1 93 ? -2.857 35.5 22.719 1 68.5 93 ALA A C 1
ATOM 747 O O . ALA A 1 93 ? -2.984 36.719 23.016 1 68.5 93 ALA A O 1
ATOM 748 N N . LEU A 1 94 ? -3.766 34.562 22.984 1 70.5 94 LEU A N 1
ATOM 749 C CA . LEU A 1 94 ? -4.996 34.906 23.688 1 70.5 94 LEU A CA 1
ATOM 750 C C . LEU A 1 94 ? -4.703 35.312 25.125 1 70.5 94 LEU A C 1
ATOM 752 O O . LEU A 1 94 ? -5.332 36.25 25.641 1 70.5 94 LEU A O 1
ATOM 756 N N . LEU A 1 95 ? -3.76 34.781 25.766 1 73.94 95 LEU A N 1
ATOM 757 C CA . LEU A 1 95 ? -3.354 35.125 27.125 1 73.94 95 LEU A CA 1
ATOM 758 C C . LEU A 1 95 ? -2.717 36.531 27.156 1 73.94 95 LEU A C 1
ATOM 760 O O . LEU A 1 95 ? -2.965 37.312 28.062 1 73.94 95 LEU A O 1
ATOM 764 N N . GLU A 1 96 ? -1.994 36.906 26.156 1 69.88 96 GLU A N 1
ATOM 765 C CA . GLU A 1 96 ? -1.331 38.188 26.078 1 69.88 96 GLU A CA 1
ATOM 766 C C . GLU A 1 96 ? -2.334 39.312 25.781 1 69.88 96 GLU A C 1
ATOM 768 O O . GLU A 1 96 ? -2.205 40.406 26.312 1 69.88 96 GLU A O 1
ATOM 773 N N . GLN A 1 97 ? -3.281 38.969 24.906 1 64.44 97 GLN A N 1
ATOM 774 C CA . GLN A 1 97 ? -4.324 39.969 24.625 1 64.44 97 GLN A CA 1
ATOM 775 C C . GLN A 1 97 ? -5.227 40.188 25.844 1 64.44 97 GLN A C 1
ATOM 777 O O . GLN A 1 97 ? -5.664 41.281 26.094 1 64.44 97 GLN A O 1
ATOM 782 N N . GLY A 1 98 ? -5.711 39.094 26.422 1 60.59 98 GLY A N 1
ATOM 783 C CA . GLY A 1 98 ? -6.473 39.281 27.656 1 60.59 98 GLY A CA 1
ATOM 784 C C . GLY A 1 98 ? -5.742 40.094 28.703 1 60.59 98 GLY A C 1
ATOM 785 O O . GLY A 1 98 ? -6.367 40.844 29.453 1 60.59 98 GLY A O 1
ATOM 786 N N . ARG A 1 99 ? -4.422 40.125 28.859 1 60.69 99 ARG A N 1
ATOM 787 C CA . ARG A 1 99 ? -3.629 40.906 29.797 1 60.69 99 ARG A CA 1
ATOM 788 C C . ARG A 1 99 ? -3.643 42.375 29.422 1 60.69 99 ARG A C 1
ATOM 790 O O . ARG A 1 99 ? -3.668 43.25 30.297 1 60.69 99 ARG A O 1
ATOM 797 N N . ILE A 1 100 ? -3.686 42.719 28.234 1 52.22 100 ILE A N 1
ATOM 798 C CA . ILE A 1 100 ? -3.711 44.094 27.766 1 52.22 100 ILE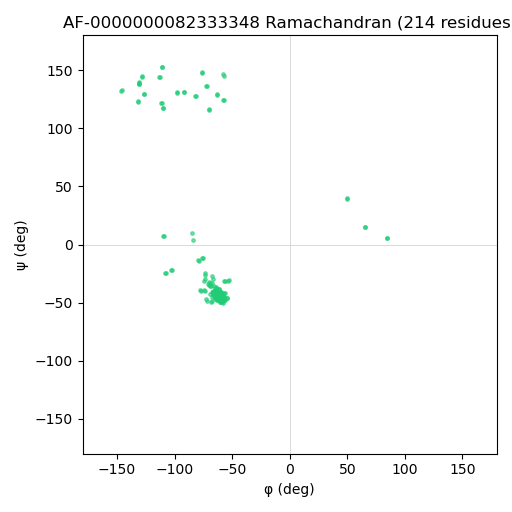 A CA 1
ATOM 799 C C . ILE A 1 100 ? -5.078 44.719 28.062 1 52.22 100 ILE A C 1
ATOM 801 O O . ILE A 1 100 ? -5.172 45.844 28.516 1 52.22 100 ILE A O 1
ATOM 805 N N . THR A 1 101 ? -6.098 44 27.703 1 56.91 101 THR A N 1
ATOM 806 C CA . THR A 1 101 ? -7.438 44.531 27.969 1 56.91 101 THR A CA 1
ATOM 807 C C . THR A 1 101 ? -7.656 44.75 29.453 1 56.91 101 THR A C 1
ATOM 809 O O . THR A 1 101 ? -8.336 45.688 29.859 1 56.91 101 THR A O 1
ATOM 812 N N . GLU A 1 102 ? -7.215 43.875 30.297 1 56.62 102 GLU A N 1
ATOM 813 C CA . GLU A 1 102 ? -7.34 44.094 31.719 1 56.62 102 GLU A CA 1
ATOM 814 C C . GLU A 1 102 ? -6.523 45.312 32.156 1 56.62 102 GLU A C 1
ATOM 816 O O . GLU A 1 102 ? -6.945 46.062 33.031 1 56.62 102 GLU A O 1
ATOM 821 N N . ARG A 1 103 ? -5.406 45.531 31.625 1 56.94 103 ARG A N 1
ATOM 822 C CA . ARG A 1 103 ? -4.602 46.688 32 1 56.94 103 ARG A CA 1
ATOM 823 C C . ARG A 1 103 ? -5.262 48 31.516 1 56.94 103 ARG A C 1
ATOM 825 O O . ARG A 1 103 ? -5.195 49 32.188 1 56.94 103 ARG A O 1
ATOM 832 N N . THR A 1 104 ? -5.738 48.031 30.422 1 51.44 104 THR A N 1
ATOM 833 C CA . THR A 1 104 ? -6.348 49.281 29.922 1 51.44 104 THR A CA 1
ATOM 834 C C . THR A 1 104 ? -7.699 49.531 30.594 1 51.44 104 THR A C 1
ATOM 836 O O . THR A 1 104 ? -8.203 50.656 30.594 1 51.44 104 THR A O 1
ATOM 839 N N . GLY A 1 105 ? -8.359 48.594 30.922 1 52.38 105 GLY A N 1
ATOM 840 C CA . GLY A 1 105 ? -9.617 48.812 31.625 1 52.38 105 GLY A CA 1
ATOM 841 C C . GLY A 1 105 ? -9.43 49.406 33 1 52.38 105 GLY A C 1
ATOM 842 O O . GLY A 1 105 ? -10.391 49.844 33.625 1 52.38 105 GLY A O 1
ATOM 843 N N . THR A 1 106 ? -8.352 49.125 33.594 1 51.19 106 THR A N 1
ATOM 844 C CA . THR A 1 106 ? -8.211 49.656 34.938 1 51.19 106 THR A CA 1
ATOM 845 C C . THR A 1 106 ? -7.941 51.156 34.906 1 51.19 106 THR A C 1
ATOM 847 O O . THR A 1 106 ? -8.133 51.875 35.875 1 51.19 106 THR A O 1
ATOM 850 N N . ASN A 1 107 ? -7.398 51.656 33.844 1 49.5 107 ASN A N 1
ATOM 851 C CA . ASN A 1 107 ? -7.039 53.062 34.031 1 49.5 107 ASN A CA 1
ATOM 852 C C . ASN A 1 107 ? -8.25 53.969 33.875 1 49.5 107 ASN A C 1
ATOM 854 O O . ASN A 1 107 ? -8.133 55.188 33.938 1 49.5 107 ASN A O 1
ATOM 858 N N . PHE A 1 108 ? -9.344 53.531 33.375 1 50.66 108 PHE A N 1
ATOM 859 C CA . PHE A 1 108 ? -10.414 54.5 33.281 1 50.66 108 PHE A CA 1
ATOM 860 C C . PHE A 1 108 ? -11.164 54.594 34.625 1 50.66 108 PHE A C 1
ATOM 862 O O . PHE A 1 108 ? -12.164 55.312 34.719 1 50.66 108 PHE A O 1
ATOM 869 N N . GLU A 1 109 ? -10.758 53.906 35.688 1 39.28 109 GLU A N 1
ATOM 870 C CA . GLU A 1 109 ? -11.375 54.562 36.844 1 39.28 109 GLU A CA 1
ATOM 871 C C . GLU A 1 109 ? -10.555 55.75 37.312 1 39.28 109 GLU A C 1
ATOM 873 O O . GLU A 1 109 ? -9.32 55.719 37.25 1 39.28 109 GLU A O 1
ATOM 878 N N . MET B 1 1 ? 25.859 0.4 -2.74 1 61.06 1 MET B N 1
ATOM 879 C CA . MET B 1 1 ? 26.094 -1.04 -2.682 1 61.06 1 MET B CA 1
ATOM 880 C C . MET B 1 1 ? 25.141 -1.783 -3.607 1 61.06 1 MET B C 1
ATOM 882 O O . MET B 1 1 ? 23.984 -1.382 -3.766 1 61.06 1 MET B O 1
ATOM 886 N N . SER B 1 2 ? 25.578 -2.729 -4.531 1 81.88 2 SER B N 1
ATOM 887 C CA . SER B 1 2 ? 24.891 -3.291 -5.688 1 81.88 2 SER B CA 1
ATOM 888 C C . SER B 1 2 ? 23.844 -4.324 -5.262 1 81.88 2 SER B C 1
ATOM 890 O O . SER B 1 2 ? 23.969 -4.914 -4.184 1 81.88 2 SER B O 1
ATOM 892 N N . ALA B 1 3 ? 22.781 -4.512 -5.91 1 87.06 3 ALA B N 1
ATOM 893 C CA . ALA B 1 3 ? 21.75 -5.52 -5.648 1 87.06 3 ALA B CA 1
ATOM 894 C C . ALA B 1 3 ? 22.344 -6.926 -5.684 1 87.06 3 ALA B C 1
ATOM 896 O O . ALA B 1 3 ? 23.219 -7.219 -6.504 1 87.06 3 ALA B O 1
ATOM 897 N N . GLN B 1 4 ? 22.156 -7.688 -4.594 1 91.25 4 GLN B N 1
ATOM 898 C CA . GLN B 1 4 ? 22.594 -9.078 -4.5 1 91.25 4 GLN B CA 1
ATOM 899 C C . GLN B 1 4 ? 21.406 -10.031 -4.484 1 91.25 4 GLN B C 1
ATOM 901 O O . GLN B 1 4 ? 20.344 -9.68 -3.984 1 91.25 4 GLN B O 1
ATOM 906 N N . PRO B 1 5 ? 21.703 -11.219 -4.961 1 93.56 5 PRO B N 1
ATOM 907 C CA . PRO B 1 5 ? 20.609 -12.195 -4.957 1 93.56 5 PRO B CA 1
ATOM 908 C C . PRO B 1 5 ? 20.281 -12.695 -3.553 1 93.56 5 PRO B C 1
ATOM 910 O O . PRO B 1 5 ? 21.172 -12.977 -2.76 1 93.56 5 PRO B O 1
ATOM 913 N N . VAL B 1 6 ? 19.031 -12.789 -3.254 1 95 6 VAL B N 1
ATOM 914 C CA . VAL B 1 6 ? 18.516 -13.289 -1.983 1 95 6 VAL B CA 1
ATOM 915 C C . VAL B 1 6 ? 17.516 -14.406 -2.24 1 95 6 VAL B C 1
ATOM 917 O O . VAL B 1 6 ? 16.578 -14.234 -3.021 1 95 6 VAL B O 1
ATOM 920 N N . ASP B 1 7 ? 17.703 -15.531 -1.559 1 94.69 7 ASP B N 1
ATOM 921 C CA . ASP B 1 7 ? 16.781 -16.656 -1.667 1 94.69 7 ASP B CA 1
ATOM 922 C C . ASP B 1 7 ? 15.688 -16.578 -0.594 1 94.69 7 ASP B C 1
ATOM 924 O O . ASP B 1 7 ? 15.992 -16.453 0.595 1 94.69 7 ASP B O 1
ATOM 928 N N . LEU B 1 8 ? 14.438 -16.75 -1.062 1 95.69 8 LEU B N 1
ATOM 929 C CA . LEU B 1 8 ? 13.305 -16.672 -0.15 1 95.69 8 LEU B CA 1
ATOM 930 C C . LEU B 1 8 ? 12.406 -17.906 -0.304 1 95.69 8 LEU B C 1
ATOM 932 O O . LEU B 1 8 ? 12.32 -18.484 -1.389 1 95.69 8 LEU B O 1
ATOM 936 N N . GLN B 1 9 ? 11.883 -18.281 0.867 1 95.94 9 GLN B N 1
ATOM 937 C CA . GLN B 1 9 ? 10.82 -19.281 0.881 1 95.94 9 GLN B CA 1
ATOM 938 C C . GLN B 1 9 ? 9.484 -18.656 1.286 1 95.94 9 GLN B C 1
ATOM 940 O O . GLN B 1 9 ? 9.336 -18.172 2.414 1 95.94 9 GLN B O 1
ATOM 945 N N . ILE B 1 10 ? 8.594 -18.719 0.391 1 97.12 10 ILE B N 1
ATOM 946 C CA . ILE B 1 10 ? 7.285 -18.125 0.675 1 97.12 10 ILE B CA 1
ATOM 947 C C . ILE B 1 10 ? 6.184 -19.109 0.303 1 97.12 10 ILE B C 1
ATOM 949 O O . ILE B 1 10 ? 6.055 -19.5 -0.86 1 97.12 10 ILE B O 1
ATOM 953 N N . PHE B 1 11 ? 5.348 -19.438 1.261 1 97.31 11 PHE B N 1
ATOM 954 C CA . PHE B 1 11 ? 4.188 -20.312 1.073 1 97.31 11 PHE B CA 1
ATOM 955 C C . PHE B 1 11 ? 4.582 -21.594 0.359 1 97.31 11 PHE B C 1
ATOM 957 O O . PHE B 1 11 ? 3.922 -22.016 -0.595 1 97.31 11 PHE B O 1
ATOM 964 N N . GLY B 1 12 ? 5.719 -22.078 0.73 1 94.75 12 GLY B N 1
ATOM 965 C CA . GLY B 1 12 ? 6.207 -23.344 0.221 1 94.75 12 GLY B CA 1
ATOM 966 C C . GLY B 1 12 ? 6.93 -23.219 -1.108 1 94.75 12 GLY B C 1
ATOM 967 O O . GLY B 1 12 ? 7.332 -24.219 -1.701 1 94.75 12 GLY B O 1
ATOM 968 N N . ARG B 1 13 ? 7.105 -21.938 -1.534 1 95.5 13 ARG B N 1
ATOM 969 C CA . ARG B 1 13 ? 7.793 -21.719 -2.799 1 95.5 13 ARG B CA 1
ATOM 970 C C . ARG B 1 13 ? 9.133 -21.031 -2.576 1 95.5 13 ARG B C 1
ATOM 972 O O . ARG B 1 13 ? 9.25 -20.141 -1.724 1 95.5 13 ARG B O 1
ATOM 979 N N . SER B 1 14 ? 10.086 -21.453 -3.42 1 94.88 14 SER B N 1
ATOM 980 C CA . SER B 1 14 ? 11.406 -20.828 -3.369 1 94.88 14 SER B CA 1
ATOM 981 C C . SER B 1 14 ? 11.547 -19.75 -4.441 1 94.88 14 SER B C 1
ATOM 983 O O . SER B 1 14 ? 11.266 -20 -5.617 1 94.88 14 SER B O 1
ATOM 985 N N . LEU B 1 15 ? 12.008 -18.562 -4.016 1 94.44 15 LEU B N 1
ATOM 986 C CA . LEU B 1 15 ? 12.172 -1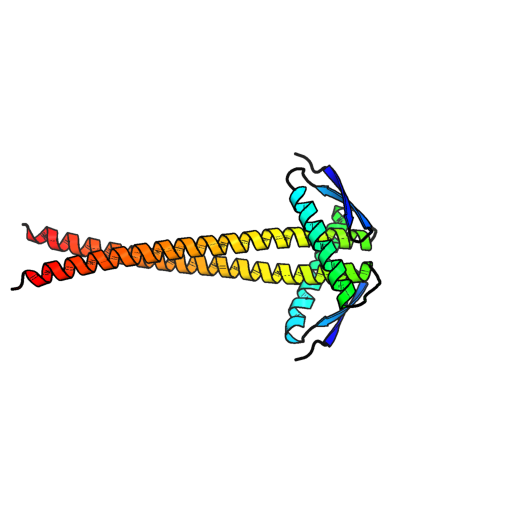7.422 -4.898 1 94.44 15 LEU B CA 1
ATOM 987 C C . LEU B 1 15 ? 13.555 -16.797 -4.727 1 94.44 15 LEU B C 1
ATOM 989 O O . LEU B 1 15 ? 14.07 -16.719 -3.611 1 94.44 15 LEU B O 1
ATOM 993 N N . ARG B 1 16 ? 14.117 -16.438 -5.816 1 92.75 16 ARG B N 1
ATOM 994 C CA . ARG B 1 16 ? 15.367 -15.672 -5.789 1 92.75 16 ARG B CA 1
ATOM 995 C C . ARG B 1 16 ? 15.148 -14.242 -6.273 1 92.75 16 ARG B C 1
ATOM 997 O O . ARG B 1 16 ? 14.664 -14.031 -7.387 1 92.75 16 ARG B O 1
ATOM 1004 N N . VAL B 1 17 ? 15.461 -13.258 -5.465 1 93.75 17 VAL B N 1
ATOM 1005 C CA . VAL B 1 17 ? 15.219 -11.852 -5.793 1 93.75 17 VAL B CA 1
ATOM 1006 C C . VAL B 1 17 ? 16.484 -11.039 -5.535 1 93.75 17 VAL B C 1
ATOM 1008 O O . VAL B 1 17 ? 17.203 -11.281 -4.562 1 93.75 17 VAL B O 1
ATOM 1011 N N . ASN B 1 18 ? 16.812 -10.117 -6.434 1 92.75 18 ASN B N 1
ATOM 1012 C CA . ASN B 1 18 ? 17.938 -9.211 -6.223 1 92.75 18 ASN B CA 1
ATOM 1013 C C . ASN B 1 18 ? 17.547 -8.031 -5.34 1 92.75 18 ASN B C 1
ATOM 1015 O O . ASN B 1 18 ? 16.531 -7.363 -5.594 1 92.75 18 ASN B O 1
ATOM 1019 N N . CYS B 1 19 ? 18.281 -7.77 -4.289 1 94.06 19 CYS B N 1
ATOM 1020 C CA . CYS B 1 19 ? 17.938 -6.719 -3.338 1 94.06 19 CYS B CA 1
ATOM 1021 C C . CYS B 1 19 ? 19.203 -6.074 -2.771 1 94.06 19 CYS B C 1
ATOM 1023 O O . CYS B 1 19 ? 20.156 -6.766 -2.42 1 94.06 19 CYS B O 1
ATOM 1025 N N . PRO B 1 20 ? 19.234 -4.758 -2.756 1 92.81 20 PRO B N 1
ATOM 1026 C CA . PRO B 1 20 ? 20.328 -4.113 -2.037 1 92.81 20 PRO B CA 1
ATOM 1027 C C . PRO B 1 20 ? 20.406 -4.535 -0.57 1 92.81 20 PRO B C 1
ATOM 1029 O O . PRO B 1 20 ? 19.375 -4.742 0.067 1 92.81 20 PRO B O 1
ATOM 1032 N N . PRO B 1 21 ? 21.625 -4.625 -0.044 1 92.62 21 PRO B N 1
ATOM 1033 C CA . PRO B 1 21 ? 21.797 -5.082 1.337 1 92.62 21 PRO B CA 1
ATOM 1034 C C . PRO B 1 21 ? 21.016 -4.242 2.34 1 92.62 21 PRO B C 1
ATOM 1036 O O . PRO B 1 21 ? 20.5 -4.773 3.324 1 92.62 21 PRO B O 1
ATOM 1039 N N . GLU B 1 22 ? 20.844 -3.039 2.08 1 93.5 22 GLU B N 1
ATOM 1040 C CA . GLU B 1 22 ? 20.172 -2.133 3.008 1 93.5 22 GLU B CA 1
ATOM 1041 C C . GLU B 1 22 ? 18.672 -2.348 2.998 1 93.5 22 GLU B C 1
ATOM 1043 O O . GLU B 1 22 ? 17.969 -1.87 3.887 1 93.5 22 GLU B O 1
ATOM 1048 N N . GLN B 1 23 ? 18.141 -3.104 2.043 1 93.69 23 GLN B N 1
ATOM 1049 C CA . GLN B 1 23 ? 16.703 -3.322 1.919 1 93.69 23 GLN B CA 1
ATOM 1050 C C . GLN B 1 23 ? 16.344 -4.758 2.287 1 93.69 23 GLN B C 1
ATOM 1052 O O . GLN B 1 23 ? 15.18 -5.156 2.164 1 93.69 23 GLN B O 1
ATOM 1057 N N . GLN B 1 24 ? 17.234 -5.484 2.756 1 94.5 24 GLN B N 1
ATOM 1058 C CA . GLN B 1 24 ? 17 -6.898 3.008 1 94.5 24 GLN B CA 1
ATOM 1059 C C . GLN B 1 24 ? 15.977 -7.098 4.121 1 94.5 24 GLN B C 1
ATOM 1061 O O . GLN B 1 24 ? 15.133 -7.988 4.043 1 94.5 24 GLN B O 1
ATOM 1066 N N . ASP B 1 25 ? 16.094 -6.324 5.156 1 95.81 25 ASP B N 1
ATOM 1067 C CA . ASP B 1 25 ? 15.117 -6.426 6.242 1 95.81 25 ASP B CA 1
ATOM 1068 C C . ASP B 1 25 ? 13.703 -6.129 5.75 1 95.81 25 ASP B C 1
ATOM 1070 O O . ASP B 1 25 ? 12.758 -6.824 6.113 1 95.81 25 ASP B O 1
ATOM 1074 N N . ALA B 1 26 ? 13.594 -5.105 4.965 1 96.38 26 ALA B N 1
ATOM 1075 C CA . ALA B 1 26 ? 12.297 -4.738 4.398 1 96.38 26 ALA B CA 1
ATOM 1076 C C . ALA B 1 26 ? 11.75 -5.859 3.516 1 96.38 26 ALA B C 1
ATOM 1078 O O . ALA B 1 26 ? 10.547 -6.137 3.529 1 96.38 26 ALA B O 1
ATOM 1079 N N . LEU B 1 27 ? 12.648 -6.461 2.814 1 96.69 27 LEU B N 1
ATOM 1080 C CA . LEU B 1 27 ? 12.258 -7.586 1.97 1 96.69 27 LEU B CA 1
ATOM 1081 C C . LEU B 1 27 ? 11.734 -8.742 2.812 1 96.69 27 LEU B C 1
ATOM 1083 O O . LEU B 1 27 ? 10.719 -9.352 2.479 1 96.69 27 LEU B O 1
ATOM 1087 N N . ASN B 1 28 ? 12.391 -9.031 3.855 1 96.75 28 ASN B N 1
ATOM 1088 C CA . ASN B 1 28 ? 11.977 -10.109 4.746 1 96.75 28 ASN B CA 1
ATOM 1089 C C . ASN B 1 28 ? 10.617 -9.82 5.379 1 96.75 28 ASN B C 1
ATOM 1091 O O . ASN B 1 28 ? 9.781 -10.719 5.52 1 96.75 28 ASN B O 1
ATOM 1095 N N . LEU B 1 29 ? 10.406 -8.641 5.727 1 97.62 29 LEU B N 1
ATOM 1096 C CA . LEU B 1 29 ? 9.125 -8.242 6.297 1 97.62 29 LEU B CA 1
ATOM 1097 C C . LEU B 1 29 ? 8.008 -8.391 5.273 1 97.62 29 LEU B C 1
ATOM 1099 O O . LEU B 1 29 ? 6.914 -8.852 5.605 1 97.62 29 LEU B O 1
ATOM 1103 N N . ALA B 1 30 ? 8.297 -7.969 4.062 1 98.25 30 ALA B N 1
ATOM 1104 C CA . ALA B 1 30 ? 7.328 -8.133 2.98 1 98.25 30 ALA B CA 1
ATOM 1105 C C . ALA B 1 30 ? 6.988 -9.602 2.764 1 98.25 30 ALA B C 1
ATOM 1107 O O . ALA B 1 30 ? 5.82 -9.953 2.562 1 98.25 30 ALA B O 1
ATOM 1108 N N . ALA B 1 31 ? 8 -10.43 2.83 1 98.38 31 ALA B N 1
ATOM 1109 C CA . ALA B 1 31 ? 7.805 -11.867 2.662 1 98.38 31 ALA B CA 1
ATOM 1110 C C . ALA B 1 31 ? 6.926 -12.438 3.771 1 98.38 31 ALA B C 1
ATOM 1112 O O . ALA B 1 31 ? 6.039 -13.258 3.512 1 98.38 31 ALA B O 1
ATOM 1113 N N . GLU B 1 32 ? 7.191 -12.031 4.93 1 98.06 32 GLU B N 1
ATOM 1114 C CA . GLU B 1 32 ? 6.387 -12.469 6.066 1 98.06 32 GLU B CA 1
ATOM 1115 C C . GLU B 1 32 ? 4.938 -12.016 5.926 1 98.06 32 GLU B C 1
ATOM 1117 O O . GLU B 1 32 ? 4.012 -12.789 6.184 1 98.06 32 GLU B O 1
ATOM 1122 N N . ASP B 1 33 ? 4.766 -10.828 5.57 1 98.75 33 ASP B N 1
ATOM 1123 C CA . ASP B 1 33 ? 3.422 -10.297 5.348 1 98.75 33 ASP B CA 1
ATOM 1124 C C . ASP B 1 33 ? 2.682 -11.109 4.289 1 98.75 33 ASP B C 1
ATOM 1126 O O . ASP B 1 33 ? 1.545 -11.531 4.504 1 98.75 33 ASP B O 1
ATOM 1130 N N . LEU B 1 34 ? 3.346 -11.297 3.17 1 98.75 34 LEU B N 1
ATOM 1131 C CA . LEU B 1 34 ? 2.732 -12.047 2.078 1 98.75 34 LEU B CA 1
ATOM 1132 C C . LEU B 1 34 ? 2.381 -13.469 2.521 1 98.75 34 LEU B C 1
ATOM 1134 O O . LEU B 1 34 ? 1.292 -13.961 2.227 1 98.75 34 LEU B O 1
ATOM 1138 N N . ASN B 1 35 ? 3.275 -14.117 3.23 1 98.56 35 ASN B N 1
ATOM 1139 C CA . ASN B 1 35 ? 3.021 -15.461 3.738 1 98.56 35 ASN B CA 1
ATOM 1140 C C . ASN B 1 35 ? 1.766 -15.5 4.602 1 98.56 35 ASN B C 1
ATOM 1142 O O . ASN B 1 35 ? 0.92 -16.375 4.434 1 98.56 35 ASN B O 1
ATOM 1146 N N . GLN B 1 36 ? 1.664 -14.578 5.477 1 98.44 36 GLN B N 1
ATOM 1147 C CA . GLN B 1 36 ? 0.51 -14.508 6.367 1 98.44 36 GLN B CA 1
ATOM 1148 C C . GLN B 1 36 ? -0.777 -14.273 5.582 1 98.44 36 GLN B C 1
ATOM 1150 O O . GLN B 1 36 ? -1.802 -14.898 5.852 1 98.44 36 GLN B O 1
ATOM 1155 N N . ARG B 1 37 ? -0.732 -13.398 4.629 1 98.38 37 ARG B N 1
ATOM 1156 C CA . ARG B 1 37 ? -1.895 -13.094 3.801 1 98.38 37 ARG B CA 1
ATOM 1157 C C . ARG B 1 37 ? -2.352 -14.32 3.023 1 98.38 37 ARG B C 1
ATOM 1159 O O . ARG B 1 37 ? -3.551 -14.578 2.91 1 98.38 37 ARG B O 1
ATOM 1166 N N . LEU B 1 38 ? -1.385 -14.977 2.5 1 98.5 38 LEU B N 1
ATOM 1167 C CA . LEU B 1 38 ? -1.717 -16.172 1.735 1 98.5 38 LEU B CA 1
ATOM 1168 C C . LEU B 1 38 ? -2.348 -17.234 2.633 1 98.5 38 LEU B C 1
ATOM 1170 O O . LEU B 1 38 ? -3.322 -17.891 2.246 1 98.5 38 LEU B O 1
ATOM 1174 N N . GLN B 1 39 ? -1.812 -17.422 3.805 1 97.69 39 GLN B N 1
ATOM 1175 C CA . GLN B 1 39 ? -2.373 -18.375 4.762 1 97.69 39 GLN B CA 1
ATOM 1176 C C . GLN B 1 39 ? -3.807 -18 5.129 1 97.69 39 GLN B C 1
ATOM 1178 O O . GLN B 1 39 ? -4.703 -18.844 5.086 1 97.69 39 GLN B O 1
ATOM 1183 N N . ASP B 1 40 ? -4.031 -16.797 5.469 1 98 40 ASP B N 1
ATOM 1184 C CA . ASP B 1 40 ? -5.363 -16.312 5.832 1 98 40 ASP B CA 1
ATOM 1185 C C . ASP B 1 40 ? -6.344 -16.5 4.68 1 98 40 ASP B C 1
ATOM 1187 O O . ASP B 1 40 ? -7.484 -16.922 4.887 1 98 40 ASP B O 1
ATOM 1191 N N . LEU B 1 41 ? -5.871 -16.047 3.514 1 97.38 41 LEU B N 1
ATOM 1192 C CA . LEU B 1 41 ? -6.703 -16.125 2.318 1 97.38 41 LEU B CA 1
ATOM 1193 C C . LEU B 1 41 ? -7.094 -17.562 2.014 1 97.38 41 LEU B C 1
ATOM 1195 O O . LEU B 1 41 ? -8.234 -17.844 1.62 1 97.38 41 LEU B O 1
ATOM 1199 N N . LYS B 1 42 ? -6.145 -18.453 2.139 1 96.94 42 LYS B N 1
ATOM 1200 C CA . LYS B 1 42 ? -6.418 -19.875 1.914 1 96.94 42 LYS B CA 1
ATOM 1201 C C . LYS B 1 42 ? -7.523 -20.375 2.84 1 96.94 42 LYS B C 1
ATOM 1203 O O . LYS B 1 42 ? -8.445 -21.078 2.398 1 96.94 42 LYS B O 1
ATOM 1208 N N . VAL B 1 43 ? -7.426 -20.062 4.113 1 96.25 43 VAL B N 1
ATOM 1209 C CA . VAL B 1 43 ? -8.398 -20.5 5.113 1 96.25 43 VAL B CA 1
ATOM 1210 C C . VAL B 1 43 ? -9.766 -19.891 4.801 1 96.25 43 VAL B C 1
ATOM 1212 O O . VAL B 1 43 ? -10.781 -20.594 4.859 1 96.25 43 VAL B O 1
ATOM 1215 N N . ARG B 1 44 ? -9.805 -18.734 4.406 1 94.19 44 ARG B N 1
ATOM 1216 C CA . ARG B 1 44 ? -11.047 -18 4.207 1 94.19 44 ARG B CA 1
ATOM 1217 C C . ARG B 1 44 ? -11.734 -18.422 2.914 1 94.19 44 ARG B C 1
ATOM 1219 O O . ARG B 1 44 ? -12.961 -18.5 2.848 1 94.19 44 ARG B O 1
ATOM 1226 N N . THR B 1 45 ? -11.023 -18.641 1.877 1 92.38 45 THR B N 1
ATOM 1227 C CA . THR B 1 45 ? -11.602 -18.828 0.553 1 92.38 45 THR B CA 1
ATOM 1228 C C . THR B 1 45 ? -11.602 -20.297 0.165 1 92.38 45 THR B C 1
ATOM 1230 O O . THR B 1 45 ? -12.328 -20.703 -0.748 1 92.38 45 THR B O 1
ATOM 1233 N N . ARG B 1 46 ? -10.766 -21.172 0.748 1 90.88 46 ARG B N 1
ATOM 1234 C CA . ARG B 1 46 ? -10.586 -22.594 0.47 1 90.88 46 ARG B CA 1
ATOM 1235 C C . ARG B 1 46 ? -10.023 -22.812 -0.931 1 90.88 46 ARG B C 1
ATOM 1237 O O . ARG B 1 46 ? -10.18 -23.891 -1.506 1 90.88 46 ARG B O 1
ATOM 1244 N N . VAL B 1 47 ? -9.508 -21.719 -1.495 1 92.62 47 VAL B N 1
ATOM 1245 C CA . VAL B 1 47 ? -8.781 -21.828 -2.752 1 92.62 47 VAL B CA 1
ATOM 1246 C C . VAL B 1 47 ? -7.527 -22.688 -2.545 1 92.62 47 VAL B C 1
ATOM 1248 O O . VAL B 1 47 ? -6.734 -22.422 -1.637 1 92.62 47 VAL B O 1
ATOM 1251 N N . THR B 1 48 ? -7.355 -23.672 -3.4 1 91.06 48 THR B N 1
ATOM 1252 C CA . THR B 1 48 ? -6.246 -24.594 -3.186 1 91.06 48 THR B CA 1
ATOM 1253 C C . THR B 1 48 ? -5.148 -24.375 -4.219 1 91.06 48 THR B C 1
ATOM 1255 O O . THR B 1 48 ? -3.98 -24.688 -3.967 1 91.06 48 THR B O 1
ATOM 1258 N N . ASN B 1 49 ? -5.508 -23.844 -5.344 1 94.69 49 ASN B N 1
ATOM 1259 C CA . ASN B 1 49 ? -4.512 -23.516 -6.355 1 94.69 49 ASN B CA 1
ATOM 1260 C C . ASN B 1 49 ? -3.641 -22.344 -5.926 1 94.69 49 ASN B C 1
ATOM 1262 O O . ASN B 1 49 ? -4.133 -21.219 -5.762 1 94.69 49 ASN B O 1
ATOM 1266 N N . THR B 1 50 ? -2.373 -22.562 -5.75 1 96 50 THR B N 1
ATOM 1267 C CA . THR B 1 50 ? -1.454 -21.578 -5.203 1 96 50 THR B CA 1
ATOM 1268 C C . THR B 1 50 ? -1.347 -20.375 -6.125 1 96 50 THR B C 1
ATOM 1270 O O . THR B 1 50 ? -1.322 -19.234 -5.664 1 96 50 THR B O 1
ATOM 1273 N N . GLU B 1 51 ? -1.226 -20.641 -7.41 1 96.31 51 GLU B N 1
ATOM 1274 C CA . GLU B 1 51 ? -1.135 -19.531 -8.367 1 96.31 51 GLU B CA 1
ATOM 1275 C C . GLU B 1 51 ? -2.34 -18.609 -8.25 1 96.31 51 GLU B C 1
ATOM 1277 O O . GLU B 1 51 ? -2.186 -17.375 -8.203 1 96.31 51 GLU B O 1
ATOM 1282 N N . GLN B 1 52 ? -3.531 -19.203 -8.219 1 96.12 52 GLN B N 1
ATOM 1283 C CA . GLN B 1 52 ? -4.746 -18.422 -8.07 1 96.12 52 GLN B CA 1
ATOM 1284 C C . GLN B 1 52 ? -4.754 -17.656 -6.746 1 96.12 52 GLN B C 1
ATOM 1286 O O . GLN B 1 52 ? -5.133 -16.484 -6.699 1 96.12 52 GLN B O 1
ATOM 1291 N N . LEU B 1 53 ? -4.348 -18.328 -5.734 1 97.38 53 LEU B N 1
ATOM 1292 C CA . LEU B 1 53 ? -4.301 -17.734 -4.402 1 97.38 53 LEU B CA 1
ATOM 1293 C C . LEU B 1 53 ? -3.412 -16.5 -4.387 1 97.38 53 LEU B C 1
ATOM 1295 O O . LEU B 1 53 ? -3.791 -15.461 -3.832 1 97.38 53 LEU B O 1
ATOM 1299 N N . VAL B 1 54 ? -2.227 -16.578 -4.965 1 98.38 54 VAL B N 1
ATOM 1300 C CA . VAL B 1 54 ? -1.282 -15.469 -4.93 1 98.38 54 VAL B CA 1
ATOM 1301 C C . VAL B 1 54 ? -1.8 -14.328 -5.793 1 98.38 54 VAL B C 1
ATOM 1303 O O . VAL B 1 54 ? -1.597 -13.156 -5.469 1 98.38 54 VAL B O 1
ATOM 1306 N N . PHE B 1 55 ? -2.51 -14.609 -6.887 1 98.38 55 PHE B N 1
ATOM 1307 C CA . PHE B 1 55 ? -3.133 -13.562 -7.688 1 98.38 55 PHE B CA 1
ATOM 1308 C C . PHE B 1 55 ? -4.148 -12.781 -6.859 1 98.38 55 PHE B C 1
ATOM 1310 O O . PHE B 1 55 ? -4.164 -11.547 -6.891 1 98.38 55 PHE B O 1
ATOM 1317 N N . ILE B 1 56 ? -4.934 -13.469 -6.148 1 97.62 56 ILE B N 1
ATOM 1318 C CA . ILE B 1 56 ? -5.969 -12.828 -5.348 1 97.62 56 ILE B CA 1
ATOM 1319 C C . ILE B 1 56 ? -5.324 -11.977 -4.258 1 97.62 56 ILE B C 1
ATOM 1321 O O . ILE B 1 56 ? -5.738 -10.836 -4.023 1 97.62 56 ILE B O 1
ATOM 1325 N N . ALA B 1 57 ? -4.309 -12.508 -3.635 1 98.38 57 ALA B N 1
ATOM 1326 C CA . ALA B 1 57 ? -3.596 -11.75 -2.613 1 98.38 57 ALA B CA 1
ATOM 1327 C C . ALA B 1 57 ? -2.984 -10.477 -3.201 1 98.38 57 ALA B C 1
ATOM 1329 O O . ALA B 1 57 ? -3.092 -9.398 -2.613 1 98.38 57 ALA B O 1
ATOM 1330 N N . ALA B 1 58 ? -2.334 -10.641 -4.312 1 98.75 58 ALA B N 1
ATOM 1331 C CA . ALA B 1 58 ? -1.703 -9.508 -4.977 1 98.75 58 ALA B CA 1
ATOM 1332 C C . ALA B 1 58 ? -2.732 -8.438 -5.328 1 98.75 58 ALA B C 1
ATOM 1334 O O . ALA B 1 58 ? -2.482 -7.242 -5.152 1 98.75 58 ALA B O 1
ATOM 1335 N N . LEU B 1 59 ? -3.865 -8.875 -5.816 1 97.88 59 LEU B N 1
ATOM 1336 C CA . LEU B 1 59 ? -4.957 -7.961 -6.125 1 97.88 59 LEU B CA 1
ATOM 1337 C C . LEU B 1 59 ? -5.387 -7.188 -4.883 1 97.88 59 LEU B C 1
ATOM 1339 O O . LEU B 1 59 ? -5.559 -5.969 -4.93 1 97.88 59 LEU B O 1
ATOM 1343 N N . ASN B 1 60 ? -5.578 -7.898 -3.852 1 97.5 60 ASN B N 1
ATOM 1344 C CA . ASN B 1 60 ? -5.98 -7.285 -2.59 1 97.5 60 ASN B CA 1
ATOM 1345 C C . ASN B 1 60 ? -4.949 -6.273 -2.104 1 97.5 60 ASN B C 1
ATOM 1347 O O . ASN B 1 60 ? -5.305 -5.195 -1.627 1 97.5 60 ASN B O 1
ATOM 1351 N N . ILE B 1 61 ? -3.725 -6.66 -2.229 1 98.75 61 ILE B N 1
ATOM 1352 C CA . ILE B 1 61 ? -2.658 -5.773 -1.774 1 98.75 61 ILE B CA 1
ATOM 1353 C C . ILE B 1 61 ? -2.617 -4.523 -2.646 1 98.75 61 ILE B C 1
ATOM 1355 O O . ILE B 1 61 ? -2.402 -3.416 -2.145 1 98.75 61 ILE B O 1
ATOM 1359 N N . CYS B 1 62 ? -2.777 -4.656 -3.959 1 98.75 62 CYS B N 1
ATOM 1360 C CA . CYS B 1 62 ? -2.887 -3.5 -4.84 1 98.75 62 CYS B CA 1
ATOM 1361 C C . CYS B 1 62 ? -4 -2.566 -4.383 1 98.75 62 CYS B C 1
ATOM 1363 O O . CYS B 1 62 ? -3.822 -1.347 -4.355 1 98.75 62 CYS B O 1
ATOM 1365 N N . HIS B 1 63 ? -5.102 -3.148 -4.082 1 97.94 63 HIS B N 1
ATOM 1366 C CA . HIS B 1 63 ? -6.238 -2.369 -3.611 1 97.94 63 HIS B CA 1
ATOM 1367 C C . HIS B 1 63 ? -5.898 -1.619 -2.326 1 97.94 63 HIS B C 1
ATOM 1369 O O . HIS B 1 63 ? -6.18 -0.424 -2.207 1 97.94 63 HIS B O 1
ATOM 1375 N N . GLU B 1 64 ? -5.328 -2.27 -1.387 1 98.12 64 GLU B N 1
ATOM 1376 C CA . GLU B 1 64 ? -4.93 -1.669 -0.117 1 98.12 64 GLU B CA 1
ATOM 1377 C C . GLU B 1 64 ? -3.906 -0.557 -0.329 1 98.12 64 GLU B C 1
ATOM 1379 O O . GLU B 1 64 ? -3.973 0.487 0.324 1 98.12 64 GLU B O 1
ATOM 1384 N N . LEU B 1 65 ? -2.967 -0.81 -1.181 1 98.75 65 LEU B N 1
ATOM 1385 C CA . LEU B 1 65 ? -1.954 0.193 -1.494 1 98.75 65 LEU B CA 1
ATOM 1386 C C . LEU B 1 65 ? -2.596 1.451 -2.07 1 98.75 65 LEU B C 1
ATOM 1388 O O . LEU B 1 65 ? -2.244 2.566 -1.68 1 98.75 65 LEU B O 1
ATOM 1392 N N . ALA B 1 66 ? -3.541 1.258 -2.998 1 98.19 66 ALA B N 1
ATOM 1393 C CA . ALA B 1 66 ? -4.254 2.391 -3.582 1 98.19 66 ALA B CA 1
ATOM 1394 C C . ALA B 1 66 ? -4.988 3.189 -2.51 1 98.19 66 ALA B C 1
ATOM 1396 O O . ALA B 1 66 ? -4.938 4.422 -2.502 1 98.19 66 ALA B O 1
ATOM 1397 N N . GLN B 1 67 ? -5.637 2.502 -1.631 1 97.56 67 GLN B N 1
ATOM 1398 C CA . GLN B 1 67 ? -6.348 3.16 -0.541 1 97.56 67 GLN B CA 1
ATOM 1399 C C . GLN B 1 67 ? -5.383 3.922 0.365 1 97.56 67 GLN B C 1
ATOM 1401 O O . GLN B 1 67 ? -5.68 5.039 0.795 1 97.56 67 GLN B O 1
ATOM 1406 N N . GLU B 1 68 ? -4.242 3.256 0.646 1 98.06 68 GLU B N 1
ATOM 1407 C CA . GLU B 1 68 ? -3.258 3.891 1.516 1 98.06 68 GLU B CA 1
ATOM 1408 C C . GLU B 1 68 ? -2.693 5.156 0.879 1 98.06 68 GLU B C 1
ATOM 1410 O O . GLU B 1 68 ? -2.445 6.148 1.569 1 98.06 68 GLU B O 1
ATOM 1415 N N . LYS B 1 69 ? -2.506 5.133 -0.413 1 97.81 69 LYS B N 1
ATOM 1416 C CA . LYS B 1 69 ? -2.014 6.301 -1.135 1 97.81 69 LYS B CA 1
ATOM 1417 C C . LYS B 1 69 ? -3.012 7.453 -1.063 1 97.81 69 LYS B C 1
ATOM 1419 O O . LYS B 1 69 ? -2.621 8.617 -0.95 1 97.81 69 LYS B O 1
ATOM 1424 N N . VAL B 1 70 ? -4.266 7.117 -1.153 1 96.56 70 VAL B N 1
ATOM 1425 C CA . VAL B 1 70 ? -5.309 8.133 -1.024 1 96.56 70 VAL B CA 1
ATOM 1426 C C . VAL B 1 70 ? -5.242 8.766 0.362 1 96.56 70 VAL B C 1
ATOM 1428 O O . VAL B 1 70 ? -5.324 9.992 0.495 1 96.56 70 VAL B O 1
ATOM 1431 N N . LYS B 1 71 ? -5.121 7.949 1.417 1 95.69 71 LYS B N 1
ATOM 1432 C CA . LYS B 1 71 ? -5 8.453 2.781 1 95.69 71 LYS B CA 1
ATOM 1433 C C . LYS B 1 71 ? -3.807 9.391 2.916 1 95.69 71 LYS B C 1
ATOM 1435 O O . LYS B 1 71 ? -3.916 10.461 3.525 1 95.69 71 LYS B O 1
ATOM 1440 N N . THR B 1 72 ? -2.709 8.922 2.389 1 95.88 72 THR B N 1
ATOM 1441 C CA . THR B 1 72 ? -1.489 9.719 2.445 1 95.88 72 THR B CA 1
ATOM 1442 C C . THR B 1 72 ? -1.699 11.078 1.788 1 95.88 72 THR B C 1
ATOM 1444 O O . THR B 1 72 ? -1.287 12.102 2.33 1 95.88 72 THR B O 1
ATOM 1447 N N . ARG B 1 73 ? -2.312 11.078 0.648 1 94.88 73 ARG B N 1
ATOM 1448 C CA . ARG B 1 73 ? -2.58 12.32 -0.07 1 94.88 73 ARG B CA 1
ATOM 1449 C C . ARG B 1 73 ? -3.529 13.219 0.721 1 94.88 73 ARG B C 1
ATOM 1451 O O . ARG B 1 73 ? -3.334 14.43 0.785 1 94.88 73 ARG B O 1
ATOM 1458 N N . ASP B 1 74 ? -4.555 12.625 1.282 1 94.62 74 ASP B N 1
ATOM 1459 C CA . ASP B 1 74 ? -5.516 13.383 2.08 1 94.62 74 ASP B CA 1
ATOM 1460 C C . ASP B 1 74 ? -4.836 14.031 3.285 1 94.62 74 ASP B C 1
ATOM 1462 O O . ASP B 1 74 ? -5.09 15.203 3.592 1 94.62 74 ASP B O 1
ATOM 1466 N N . TYR B 1 75 ? -3.975 13.273 3.902 1 91.75 75 TYR B N 1
ATOM 1467 C CA . TYR B 1 75 ? -3.268 13.805 5.062 1 91.75 75 TYR B CA 1
ATOM 1468 C C . TYR B 1 75 ? -2.33 14.938 4.656 1 91.75 75 TYR B C 1
ATOM 1470 O O . TYR B 1 75 ? -2.238 15.953 5.348 1 91.75 75 TYR B O 1
ATOM 1478 N N . ALA B 1 76 ? -1.709 14.695 3.611 1 90.88 76 ALA B N 1
ATOM 1479 C CA . ALA B 1 76 ? -0.804 15.727 3.111 1 90.88 76 ALA B CA 1
ATOM 1480 C C . ALA B 1 76 ? -1.563 17.016 2.781 1 90.88 76 ALA B C 1
ATOM 1482 O O . ALA B 1 76 ? -1.132 18.109 3.146 1 90.88 76 ALA B O 1
ATOM 1483 N N . SER B 1 77 ? -2.658 16.922 2.131 1 92.94 77 SER B N 1
ATOM 1484 C CA . SER B 1 77 ? -3.475 18.078 1.75 1 92.94 77 SER B CA 1
ATOM 1485 C C . SER B 1 77 ? -4.031 18.781 2.979 1 92.94 77 SER B C 1
ATOM 1487 O O . SER B 1 77 ? -4.02 20.016 3.043 1 92.94 77 SER B O 1
ATOM 1489 N N . ASN B 1 78 ? -4.523 18.016 3.873 1 88.44 78 ASN B N 1
ATOM 1490 C CA . ASN B 1 78 ? -5.047 18.594 5.105 1 88.44 78 ASN B CA 1
ATOM 1491 C C . ASN B 1 78 ? -3.969 19.344 5.871 1 88.44 78 ASN B C 1
ATOM 1493 O O . ASN B 1 78 ? -4.23 20.422 6.426 1 88.44 78 ASN B O 1
ATOM 1497 N N . MET B 1 79 ? -2.832 18.781 5.938 1 86.25 79 MET B N 1
ATOM 1498 C CA . MET B 1 79 ? -1.71 19.438 6.598 1 86.25 79 MET B CA 1
ATOM 1499 C C . MET B 1 79 ? -1.389 20.766 5.926 1 86.25 79 MET B C 1
ATOM 1501 O O . MET B 1 79 ? -1.156 21.766 6.602 1 86.25 79 MET B O 1
ATOM 1505 N N . GLU B 1 80 ? -1.383 20.781 4.66 1 86.5 80 GLU B N 1
ATOM 1506 C CA . GLU B 1 80 ? -1.118 22 3.91 1 86.5 80 GLU B CA 1
ATOM 1507 C C . GLU B 1 80 ? -2.162 23.078 4.215 1 86.5 80 GLU B C 1
ATOM 1509 O O . GLU B 1 80 ? -1.826 24.25 4.367 1 86.5 80 GLU B O 1
ATOM 1514 N N . GLN B 1 81 ? -3.365 22.641 4.297 1 86.31 81 GLN B N 1
ATOM 1515 C CA . GLN B 1 81 ? -4.445 23.562 4.598 1 86.31 81 GLN B CA 1
ATOM 1516 C C . GLN B 1 81 ? -4.305 24.141 6.008 1 86.31 81 GLN B C 1
ATOM 1518 O O . GLN B 1 81 ? -4.508 25.344 6.219 1 86.31 81 GLN B O 1
ATOM 1523 N N . ARG B 1 82 ? -3.996 23.312 6.91 1 80.25 82 ARG B N 1
ATOM 1524 C CA . ARG B 1 82 ? -3.844 23.766 8.297 1 80.25 82 ARG B CA 1
ATOM 1525 C C . ARG B 1 82 ? -2.654 24.703 8.438 1 80.25 82 ARG B C 1
ATOM 1527 O O . ARG B 1 82 ? -2.719 25.688 9.18 1 80.25 82 ARG B O 1
ATOM 1534 N N . ILE B 1 83 ? -1.599 24.391 7.758 1 82.06 83 ILE B N 1
ATOM 1535 C CA . ILE B 1 83 ? -0.412 25.234 7.766 1 82.06 83 ILE B CA 1
ATOM 1536 C C . ILE B 1 83 ? -0.754 26.609 7.191 1 82.06 83 ILE B C 1
ATOM 1538 O O . ILE B 1 83 ? -0.354 27.641 7.742 1 82.06 83 ILE B O 1
ATOM 1542 N N . ARG B 1 84 ? -1.474 26.609 6.195 1 84.5 84 ARG B N 1
ATOM 1543 C CA . ARG B 1 84 ? -1.886 27.875 5.586 1 84.5 84 ARG B CA 1
ATOM 1544 C C . ARG B 1 84 ? -2.752 28.688 6.543 1 84.5 84 ARG B C 1
ATOM 1546 O O . ARG B 1 84 ? -2.58 29.906 6.664 1 84.5 84 ARG B O 1
ATOM 1553 N N . MET B 1 85 ? -3.627 28.031 7.156 1 78 85 MET B N 1
ATOM 1554 C CA . MET B 1 85 ? -4.492 28.703 8.125 1 78 85 MET B CA 1
ATOM 1555 C C . MET B 1 85 ? -3.672 29.297 9.266 1 78 85 MET B C 1
ATOM 1557 O O . MET B 1 85 ? -3.928 30.422 9.695 1 78 85 MET B O 1
ATOM 1561 N N . LEU B 1 86 ? -2.723 28.547 9.734 1 75.5 86 LEU B N 1
ATOM 1562 C CA . LEU B 1 86 ? -1.843 29.016 10.797 1 75.5 86 LEU B CA 1
ATOM 1563 C C . LEU B 1 86 ? -1.036 30.219 10.344 1 75.5 86 LEU B C 1
ATOM 1565 O O . LEU B 1 86 ? -0.892 31.188 11.086 1 75.5 86 LEU B O 1
ATOM 1569 N N . GLN B 1 87 ? -0.474 30.094 9.195 1 78.38 87 GLN B N 1
ATOM 1570 C CA . GLN B 1 87 ? 0.294 31.188 8.625 1 78.38 87 GLN B CA 1
ATOM 1571 C C . GLN B 1 87 ? -0.554 32.469 8.523 1 78.38 87 GLN B C 1
ATOM 1573 O O . GLN B 1 87 ? -0.096 33.531 8.875 1 78.38 87 GLN B O 1
ATOM 1578 N N . GLN B 1 88 ? -1.809 32.281 8.102 1 80.12 88 GLN B N 1
ATOM 1579 C CA . GLN B 1 88 ? -2.719 33.438 7.977 1 80.12 88 GLN B CA 1
ATOM 1580 C C . GLN B 1 88 ? -3.057 34.031 9.344 1 80.12 88 GLN B C 1
ATOM 1582 O O . GLN B 1 88 ? -3.127 35.25 9.492 1 80.12 88 GLN B O 1
ATOM 1587 N N . THR B 1 89 ? -3.273 33.156 10.297 1 72.94 89 THR B N 1
ATOM 1588 C CA . THR B 1 89 ? -3.598 33.625 11.648 1 72.94 89 THR B CA 1
ATOM 1589 C C . THR B 1 89 ? -2.432 34.406 12.25 1 72.94 89 THR B C 1
ATOM 1591 O O . THR B 1 89 ? -2.631 35.438 12.891 1 72.94 89 THR B O 1
ATOM 1594 N N . ILE B 1 90 ? -1.239 33.844 12.016 1 72.12 90 ILE B N 1
ATOM 1595 C CA . ILE B 1 90 ? -0.026 34.469 12.516 1 72.12 90 ILE B CA 1
ATOM 1596 C C . ILE B 1 90 ? 0.168 35.844 11.828 1 72.12 90 ILE B C 1
ATOM 1598 O O . ILE B 1 90 ? 0.486 36.812 12.484 1 72.12 90 ILE B O 1
ATOM 1602 N N . GLU B 1 91 ? 0.016 35.844 10.547 1 76.62 91 GLU B N 1
ATOM 1603 C CA . GLU B 1 91 ? 0.146 37.094 9.797 1 76.62 91 GLU B CA 1
ATOM 1604 C C . GLU B 1 91 ? -0.854 38.125 10.273 1 76.62 91 GLU B C 1
ATOM 1606 O O . GLU B 1 91 ? -0.5 39.312 10.453 1 76.62 91 GLU B O 1
ATOM 1611 N N . GLN B 1 92 ? -2.057 37.812 10.531 1 74.5 92 GLN B N 1
ATOM 1612 C CA . GLN B 1 92 ? -3.098 38.719 11.016 1 74.5 92 GLN B CA 1
ATOM 1613 C C . GLN B 1 92 ? -2.773 39.219 12.414 1 74.5 92 GLN B C 1
ATOM 1615 O O . GLN B 1 92 ? -2.98 40.406 12.703 1 74.5 92 GLN B O 1
ATOM 1620 N N . ALA B 1 93 ? -2.301 38.312 13.25 1 68.62 93 ALA B N 1
ATOM 1621 C CA . ALA B 1 93 ? -1.942 38.719 14.609 1 68.62 93 ALA B CA 1
ATOM 1622 C C . ALA B 1 93 ? -0.788 39.719 14.594 1 68.62 93 ALA B C 1
ATOM 1624 O O . ALA B 1 93 ? -0.78 40.656 15.375 1 68.62 93 ALA B O 1
ATOM 1625 N N . LEU B 1 94 ? 0.177 39.438 13.727 1 70.44 94 LEU B N 1
ATOM 1626 C CA . LEU B 1 94 ? 1.342 40.312 13.609 1 70.44 94 LEU B CA 1
ATOM 1627 C C . LEU B 1 94 ? 0.945 41.688 13.07 1 70.44 94 LEU B C 1
ATOM 1629 O O . LEU B 1 94 ? 1.464 42.688 13.523 1 70.44 94 LEU B O 1
ATOM 1633 N N . LEU B 1 95 ? 0.027 41.75 12.203 1 74 95 LEU B N 1
ATOM 1634 C CA . LEU B 1 95 ? -0.473 43.031 11.656 1 74 95 LEU B CA 1
ATOM 1635 C C . LEU B 1 95 ? -1.23 43.812 12.719 1 74 95 LEU B C 1
ATOM 1637 O O . LEU B 1 95 ? -1.095 45.031 12.797 1 74 95 LEU B O 1
ATOM 1641 N N . GLU B 1 96 ? -1.945 43.188 13.586 1 69.94 96 GLU B N 1
ATOM 1642 C CA . GLU B 1 96 ? -2.717 43.844 14.641 1 69.94 96 GLU B CA 1
ATOM 1643 C C . GLU B 1 96 ? -1.808 44.375 15.742 1 69.94 96 GLU B C 1
ATOM 1645 O O . GLU B 1 96 ? -2.059 45.438 16.312 1 69.94 96 GLU B O 1
ATOM 1650 N N . GLN B 1 97 ? -0.784 43.562 16.062 1 64.31 97 GLN B N 1
ATOM 1651 C CA . GLN B 1 97 ? 0.179 44.031 17.047 1 64.31 97 GLN B CA 1
ATOM 1652 C C . GLN B 1 97 ? 0.998 45.219 16.531 1 64.31 97 GLN B C 1
ATOM 1654 O O . GLN B 1 97 ? 1.323 46.125 17.281 1 64.31 97 GLN B O 1
ATOM 1659 N N . GLY B 1 98 ? 1.53 45.094 15.352 1 60.66 98 GLY B N 1
ATOM 1660 C CA . GLY B 1 98 ? 2.215 46.25 14.773 1 60.66 98 GLY B CA 1
ATOM 1661 C C . GLY B 1 98 ? 1.365 47.5 14.75 1 60.66 98 GLY B C 1
ATOM 1662 O O . GLY B 1 98 ? 1.88 48.594 14.93 1 60.66 98 GLY B O 1
ATOM 1663 N N . ARG B 1 99 ? 0.059 47.531 14.617 1 60.75 99 ARG B N 1
ATOM 1664 C CA . ARG B 1 99 ? -0.848 48.656 14.641 1 60.75 99 ARG B CA 1
ATOM 1665 C C . ARG B 1 99 ? -0.952 49.25 16.047 1 60.75 99 ARG B C 1
ATOM 1667 O O . ARG B 1 99 ? -1.05 50.469 16.203 1 60.75 99 ARG B O 1
ATOM 1674 N N . ILE B 1 100 ? -0.889 48.5 17.031 1 52.78 100 ILE B N 1
ATOM 1675 C CA . ILE B 1 100 ? -0.972 48.969 18.422 1 52.78 100 ILE B CA 1
ATOM 1676 C C . ILE B 1 100 ? 0.319 49.688 18.797 1 52.78 100 ILE B C 1
ATOM 1678 O O . ILE B 1 100 ? 0.284 50.75 19.438 1 52.78 100 ILE B O 1
ATOM 1682 N N . THR B 1 101 ? 1.42 49.094 18.484 1 56.97 101 THR B N 1
ATOM 1683 C CA . THR B 1 101 ? 2.693 49.75 18.797 1 56.97 101 THR B CA 1
ATOM 1684 C C . THR B 1 101 ? 2.826 51.062 18.078 1 56.97 101 THR B C 1
ATOM 1686 O O . THR B 1 101 ? 3.408 52.031 18.625 1 56.97 101 THR B O 1
ATOM 1689 N N . GLU B 1 102 ? 2.428 51.188 16.875 1 56.91 102 GLU B N 1
ATOM 1690 C CA . GLU B 1 102 ? 2.465 52.469 16.188 1 56.91 102 GLU B CA 1
ATOM 1691 C C . GLU B 1 102 ? 1.521 53.469 16.859 1 56.91 102 GLU B C 1
ATOM 1693 O O . GLU B 1 102 ? 1.834 54.656 16.953 1 56.91 102 GLU B O 1
ATOM 1698 N N . ARG B 1 103 ? 0.434 53.094 17.297 1 57.19 103 ARG B N 1
ATOM 1699 C CA . ARG B 1 103 ? -0.487 54 17.969 1 57.19 103 ARG B CA 1
ATOM 1700 C C . ARG B 1 103 ? 0.076 54.469 19.312 1 57.19 103 ARG B C 1
ATOM 1702 O O . ARG B 1 103 ? -0.114 55.625 19.703 1 57.19 103 ARG B O 1
ATOM 1709 N N . THR B 1 104 ? 0.582 53.656 20.047 1 51.66 104 THR B N 1
ATOM 1710 C CA . THR B 1 104 ? 1.1 54.062 21.344 1 51.66 104 THR B CA 1
ATOM 1711 C C . THR B 1 104 ? 2.398 54.844 21.203 1 51.66 104 THR B C 1
ATOM 1713 O O . THR B 1 104 ? 2.811 55.562 22.125 1 51.66 104 THR B O 1
ATOM 1716 N N . GLY B 1 105 ? 3.121 54.625 20.297 1 52.69 105 GLY B N 1
ATOM 1717 C CA . GLY B 1 105 ? 4.324 55.438 20.109 1 52.69 105 GLY B CA 1
ATOM 1718 C C . GLY B 1 105 ? 4.035 56.875 19.734 1 52.69 105 GLY B C 1
ATOM 1719 O O . GLY B 1 105 ? 4.934 57.719 19.75 1 52.69 105 GLY B O 1
ATOM 1720 N N . THR B 1 106 ? 2.959 57.094 19.125 1 51.09 106 THR B N 1
ATOM 1721 C CA . THR B 1 106 ? 2.719 58.469 18.734 1 51.09 106 THR B CA 1
ATOM 1722 C C . THR B 1 106 ? 2.344 59.312 19.969 1 51.09 106 THR B C 1
ATOM 1724 O O . THR B 1 106 ? 2.436 60.531 19.938 1 51.09 106 THR B O 1
ATOM 1727 N N . ASN B 1 107 ? 1.818 58.719 20.953 1 49.56 107 ASN B N 1
ATOM 1728 C CA . ASN B 1 107 ? 1.341 59.688 21.953 1 49.56 107 ASN B CA 1
ATOM 1729 C C . ASN B 1 107 ? 2.484 60.219 22.812 1 49.56 107 ASN B C 1
ATOM 1731 O O . ASN B 1 107 ? 2.26 61 23.734 1 49.56 107 ASN B O 1
ATOM 1735 N N . PHE B 1 108 ? 3.631 59.656 22.828 1 50.06 108 PHE B N 1
ATOM 1736 C CA . PHE B 1 108 ? 4.605 60.281 23.703 1 50.06 108 PHE B CA 1
ATOM 1737 C C . PHE B 1 108 ? 5.297 61.438 23 1 50.06 108 PHE B C 1
ATOM 1739 O O . PHE B 1 108 ? 6.234 62.031 23.547 1 50.06 108 PHE B O 1
ATOM 1746 N N . GLU B 1 109 ? 4.895 61.938 21.797 1 39 109 GLU B N 1
ATOM 1747 C CA . GLU B 1 109 ? 5.383 63.281 21.656 1 39 109 GLU B CA 1
ATOM 1748 C C . GLU B 1 109 ? 4.43 64.312 22.312 1 39 109 GLU B C 1
ATOM 1750 O O . GLU B 1 109 ? 3.211 64.125 22.281 1 39 109 GLU B O 1
#

Organism: Erwinia amylovora (NCBI:txid552)

Nearest PDB structures (foldseek):
  4p1m-assembly1_A-2  TM=9.192E-01  e=7.216E-12  Escherichia coli
  4p1m-assembly1_B-2  TM=9.268E-01  e=1.841E-11  Escherichia coli
  1t3u-assembly1_D  TM=7.297E-01  e=1.322E-0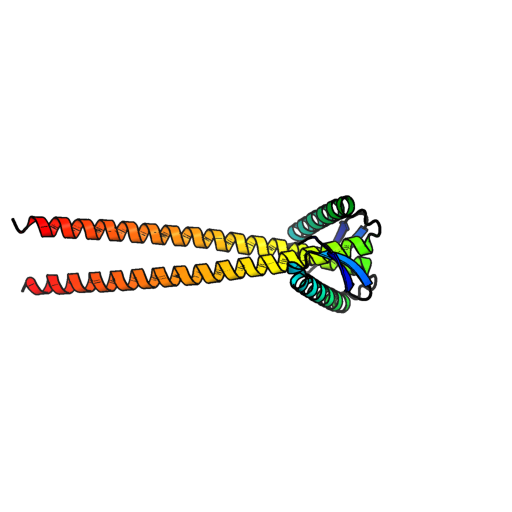4  Pseudomonas aeruginosa PAO1
  1t3u-assembly1_C  TM=6.996E-01  e=2.581E-04  Pseudomonas aeruginosa PAO1
  4p1m-assembly1_A-2  TM=9.210E-01  e=8.028E-12  Escherichia coli

pLDDT: mean 87.34, std 14.77, range [39.0, 98.75]

Solvent-accessible surface area (backbone atoms only — not comparable to full-atom values): 11886 Å² total; per-residue (Å²): 127,73,66,38,81,42,82,41,77,46,86,90,37,82,44,75,45,71,40,32,75,90,46,46,67,55,49,51,50,15,44,51,50,49,35,51,50,50,53,52,47,32,70,73,68,66,55,76,54,63,58,60,45,48,52,52,49,32,34,51,48,41,37,50,35,53,52,43,51,50,51,33,51,51,44,50,50,51,40,52,52,52,49,50,51,49,52,51,52,50,52,52,51,51,55,54,50,56,52,49,54,55,57,59,59,55,64,76,105,128,73,64,39,80,42,81,42,78,45,86,90,37,81,45,78,44,72,41,34,75,90,44,45,66,54,50,52,51,14,45,53,50,51,37,52,50,49,53,53,47,32,71,73,67,65,55,77,54,61,57,62,45,49,51,53,48,34,36,50,47,41,37,51,35,53,52,43,51,50,50,34,50,51,43,50,51,50,41,52,50,51,50,50,50,48,52,51,52,50,52,52,51,51,55,54,51,55,52,50,55,57,56,61,60,56,64,75,108

Sequence (218 aa):
MSAQPVDLQIFGRSLRVNCPPEQQDALNLAAEDLNQRLQDLKVRTRVTNTEQLVFIAALNICHELAQEKVKTRDYASNMEQRIRMLQQTIEQALLEQGRITERTGTNFEMSAQPVDLQIFGRSLRVNCPPEQQDALNLAAEDLNQRLQDLKVRTRVTNTEQLVFIAALNICHELAQEKVKTRDYASNMEQRIRMLQQTIEQALLEQGRITERTGTNFE

Radius of gyration: 27.87 Å; Cα contacts (8 Å, |Δi|>4): 194; chains: 2; bounding box: 52×88×56 Å

InterPro domains:
  IPR007838 Cell division protein ZapA-like [PF05164] (6-90)
  IPR007838 Cell division protein ZapA-like [PTHR34981] (1-102)
  IPR023771 Cell division protein ZapA, eubacteria [MF_02012] (1-109)
  IPR036192 Cell division protein ZapA-like superfamily [SSF102829] (6-94)
  IPR042233 Cell division protein ZapA, N-terminal [G3DSA:3.30.160.880] (1-47)

Secondary structure (DSSP, 8-state):
---EEEEEEETTEEEEEEE-GGGHHHHHHHHHHHHHHHHHHHHHH----HHHHHHHHHHHHHHHHHHHHHHHHHHHHHHHHHHHHHHHHHHHHHHHHHHHHHHHHHTT-/---EEEEEEETTEEEEEEE-GGGHHHHHHHHHHHHHHHHHHHHHH----HHHHHHHHHHHHHHHHHHHHHHHHHHHHHHHHHHHHHHHHHHHHHHHHHHHHHHHHHTT-

Foldseek 3Di:
DFWDWDWDAAPNDIDIDTDDPVCVVVVVVVRVVLNVLLVVQCVVVVDDDSVVSSVVSVVVVVVVVVVVVVVVVVVVVVVVVVVVVVVVVVVVVVVVVVVVVVVVVVVVD/DFWDWDWDAAPNDIDIDTGDPVCVVVVVVVRVVLNVLLVVQCVVVVDDDSVVSSVVSVVVVVVVVVVVVVVVVVVVVVVVVVVVVVVVVVVVVVVVVVVVVVVVVVPVD